Protein AF-A0A1B7MHY5-F1 (afdb_monomer_lite)

Organism: NCBI:txid1314800

Structure (mmCIF, N/CA/C/O backbone):
data_AF-A0A1B7MHY5-F1
#
_entry.id   AF-A0A1B7MHY5-F1
#
loop_
_atom_site.group_PDB
_atom_site.id
_atom_site.type_symbol
_atom_site.label_atom_id
_atom_site.label_alt_id
_atom_site.label_comp_id
_atom_site.label_asym_id
_atom_site.label_entity_id
_atom_site.label_seq_id
_atom_site.pdbx_PDB_ins_code
_atom_site.Cartn_x
_atom_site.Cartn_y
_atom_site.Cartn_z
_atom_site.occupancy
_atom_site.B_iso_or_equiv
_atom_site.auth_seq_id
_atom_site.auth_comp_id
_atom_site.auth_asym_id
_atom_site.auth_atom_id
_atom_site.pdbx_PDB_model_num
ATOM 1 N N . CYS A 1 1 ? 13.622 -6.337 29.581 1.00 63.09 1 CYS A N 1
ATOM 2 C CA . CYS A 1 1 ? 13.674 -5.461 30.770 1.00 63.09 1 CYS A CA 1
ATOM 3 C C . CYS A 1 1 ? 12.276 -4.903 31.041 1.00 63.09 1 CYS A C 1
ATOM 5 O O . CYS A 1 1 ? 11.657 -4.342 30.142 1.00 63.09 1 CYS A O 1
ATOM 7 N N . CYS A 1 2 ? 11.755 -5.103 32.249 1.00 71.56 2 CYS A N 1
ATOM 8 C CA . CYS A 1 2 ? 10.389 -4.727 32.628 1.00 71.56 2 CYS A CA 1
ATOM 9 C C . CYS A 1 2 ? 10.165 -3.204 32.604 1.00 71.56 2 CYS A C 1
ATOM 11 O O . CYS A 1 2 ? 9.088 -2.754 32.228 1.00 71.56 2 CYS A O 1
ATOM 13 N N . CYS A 1 3 ? 11.214 -2.415 32.863 1.00 76.31 3 CYS A N 1
ATOM 14 C CA . CYS A 1 3 ? 11.154 -0.950 32.874 1.00 76.31 3 CYS A CA 1
ATOM 15 C C . CYS A 1 3 ? 10.784 -0.352 31.511 1.00 76.31 3 CYS A C 1
ATOM 17 O O . CYS A 1 3 ? 10.006 0.590 31.443 1.00 76.31 3 CYS A O 1
ATOM 19 N N . ARG A 1 4 ? 11.287 -0.930 30.408 1.00 72.56 4 ARG A N 1
ATOM 20 C CA . ARG A 1 4 ? 10.946 -0.463 29.056 1.00 72.56 4 ARG A CA 1
ATOM 21 C C . ARG A 1 4 ? 9.464 -0.691 28.751 1.00 72.56 4 ARG A C 1
ATOM 23 O O . ARG A 1 4 ? 8.828 0.173 28.168 1.00 72.56 4 ARG A O 1
ATOM 30 N N . ARG A 1 5 ? 8.917 -1.844 29.155 1.00 75.69 5 ARG A N 1
ATOM 31 C CA . ARG A 1 5 ? 7.488 -2.154 28.992 1.00 75.69 5 ARG A CA 1
ATOM 32 C C . ARG A 1 5 ? 6.624 -1.221 29.844 1.00 75.69 5 ARG A C 1
ATOM 34 O O . ARG A 1 5 ? 5.625 -0.739 29.338 1.00 75.69 5 ARG A O 1
ATOM 41 N N . MET A 1 6 ? 7.022 -0.951 31.091 1.00 81.31 6 MET A N 1
ATOM 42 C CA . MET A 1 6 ? 6.319 0.006 31.954 1.00 81.31 6 MET A CA 1
ATOM 43 C C . MET A 1 6 ? 6.301 1.405 31.337 1.00 81.31 6 MET A C 1
ATOM 45 O O . MET A 1 6 ? 5.228 1.967 31.186 1.00 81.31 6 MET A O 1
ATOM 49 N N . LEU A 1 7 ? 7.450 1.909 30.876 1.00 81.00 7 LEU A N 1
ATOM 50 C CA . LEU A 1 7 ? 7.547 3.242 30.278 1.00 81.00 7 LEU A CA 1
ATOM 51 C C . LEU A 1 7 ? 6.670 3.399 29.024 1.00 81.00 7 LEU A C 1
ATOM 53 O O . LEU A 1 7 ? 5.992 4.405 28.880 1.00 81.00 7 LEU A O 1
ATOM 57 N N . TYR A 1 8 ? 6.631 2.398 28.136 1.00 73.31 8 TYR A N 1
ATOM 58 C CA . TYR A 1 8 ? 5.758 2.451 26.954 1.00 73.31 8 TYR A CA 1
ATOM 59 C C . TYR A 1 8 ? 4.263 2.344 27.277 1.00 73.31 8 TYR A C 1
ATOM 61 O O . TYR A 1 8 ? 3.453 2.710 26.434 1.00 73.31 8 TYR A O 1
ATOM 69 N N . ASN A 1 9 ? 3.907 1.852 28.466 1.00 78.19 9 ASN A N 1
ATOM 70 C CA . ASN A 1 9 ? 2.522 1.752 28.920 1.00 78.19 9 ASN A CA 1
ATOM 71 C C . ASN A 1 9 ? 2.050 2.999 29.687 1.00 78.19 9 ASN A C 1
ATOM 73 O O . ASN A 1 9 ? 0.868 3.077 30.017 1.00 78.19 9 ASN A O 1
ATOM 77 N N . GLU A 1 10 ? 2.937 3.952 29.984 1.00 83.75 10 GLU A N 1
ATOM 78 C CA . GLU A 1 10 ? 2.539 5.217 30.600 1.00 83.75 10 GLU A CA 1
ATOM 79 C C . GLU A 1 10 ? 1.649 6.025 29.636 1.00 83.75 10 GLU A C 1
ATOM 81 O O . GLU A 1 10 ? 1.890 6.042 28.420 1.00 83.75 10 GLU A O 1
ATOM 86 N N . PRO A 1 11 ? 0.616 6.716 30.149 1.00 81.56 11 PRO A N 1
ATOM 87 C CA . PRO A 1 11 ? -0.385 7.393 29.325 1.00 81.56 11 PRO A CA 1
ATOM 88 C C . PRO A 1 11 ? 0.216 8.474 28.418 1.00 81.56 11 PRO A C 1
ATOM 90 O O . PRO A 1 11 ? -0.305 8.700 27.323 1.00 81.56 11 PRO A O 1
ATOM 93 N N . ASP A 1 12 ? 1.329 9.082 28.831 1.00 83.75 12 ASP A N 1
ATOM 94 C CA . ASP A 1 12 ? 2.054 10.102 28.066 1.00 83.75 12 ASP A CA 1
ATOM 95 C C . ASP A 1 12 ? 2.706 9.542 26.794 1.00 83.75 12 ASP A C 1
ATOM 97 O O . ASP A 1 12 ? 2.898 10.272 25.826 1.00 83.75 12 ASP A O 1
ATOM 101 N N . PHE A 1 13 ? 3.021 8.243 26.758 1.00 78.06 13 PHE A N 1
ATOM 102 C CA . PHE A 1 13 ? 3.589 7.588 25.577 1.00 78.06 13 PHE A CA 1
ATOM 103 C C . PHE A 1 13 ? 2.528 6.879 24.736 1.00 78.06 13 PHE A C 1
ATOM 105 O O . PHE A 1 13 ? 2.644 6.841 23.513 1.00 78.06 13 PHE A O 1
ATOM 112 N N . VAL A 1 14 ? 1.489 6.325 25.364 1.00 75.19 14 VAL A N 1
ATOM 113 C CA . VAL A 1 14 ? 0.427 5.592 24.655 1.00 75.19 14 VAL A CA 1
ATOM 114 C C . VAL A 1 14 ? -0.463 6.527 23.835 1.00 75.19 14 VAL A C 1
ATOM 116 O O . VAL A 1 14 ? -0.874 6.167 22.733 1.00 75.19 14 VAL A O 1
ATOM 119 N N . ASN A 1 15 ? -0.755 7.724 24.347 1.00 78.81 15 ASN A N 1
ATOM 120 C CA . ASN A 1 15 ? -1.699 8.650 23.715 1.00 78.81 15 ASN A CA 1
ATOM 121 C C . ASN A 1 15 ? -1.046 9.621 22.719 1.00 78.81 15 ASN A C 1
ATOM 123 O O . ASN A 1 15 ? -1.726 10.492 22.173 1.00 78.81 15 ASN A O 1
ATOM 127 N N . VAL A 1 16 ? 0.258 9.488 22.470 1.00 84.00 16 VAL A N 1
ATOM 128 C CA . VAL A 1 16 ? 1.010 10.371 21.574 1.00 84.00 16 VAL A CA 1
ATOM 129 C C . VAL A 1 16 ? 1.358 9.630 20.290 1.00 84.00 16 VAL A C 1
ATOM 131 O O . VAL A 1 16 ? 1.953 8.554 20.312 1.00 84.00 16 VAL A O 1
ATOM 134 N N . LYS A 1 17 ? 1.007 10.229 19.146 1.00 84.06 17 LYS A N 1
ATOM 135 C CA . LYS A 1 17 ? 1.404 9.704 17.835 1.00 84.06 17 LYS A CA 1
ATOM 136 C C . LYS A 1 17 ? 2.918 9.747 17.690 1.00 84.06 17 LYS A C 1
ATOM 138 O O . LYS A 1 17 ? 3.561 10.742 18.024 1.00 84.06 17 LYS A O 1
ATOM 143 N N . SER A 1 18 ? 3.485 8.695 17.116 1.00 83.81 18 SER A N 1
ATOM 144 C CA . SER A 1 18 ? 4.904 8.676 16.779 1.00 83.81 18 SER A CA 1
ATOM 145 C C . SER A 1 18 ? 5.238 9.723 15.708 1.00 83.81 18 SER A C 1
ATOM 147 O O . SER A 1 18 ? 4.416 10.059 14.852 1.00 83.81 18 SER A O 1
ATOM 149 N N . LEU A 1 19 ? 6.487 10.202 15.692 1.00 85.62 19 LEU A N 1
ATOM 150 C CA . LEU A 1 19 ? 6.978 11.101 14.634 1.00 85.62 19 LEU A CA 1
ATOM 151 C C . LEU A 1 19 ? 6.789 10.504 13.232 1.00 85.62 19 LEU A C 1
ATOM 153 O O . LEU A 1 19 ? 6.527 11.229 12.275 1.00 85.62 19 LEU A O 1
ATOM 157 N N . LEU A 1 20 ? 6.890 9.178 13.119 1.00 82.38 20 LEU A N 1
ATOM 158 C CA . LEU A 1 20 ? 6.682 8.454 11.872 1.00 82.38 20 LEU A CA 1
ATOM 159 C C . LEU A 1 20 ? 5.218 8.494 11.420 1.00 82.38 20 LEU A C 1
ATOM 161 O O . LEU A 1 20 ? 4.963 8.732 10.242 1.00 82.38 20 LEU A O 1
ATOM 165 N N . GLU A 1 21 ? 4.262 8.322 12.337 1.00 83.50 21 GLU A N 1
ATOM 166 C CA . GLU A 1 21 ? 2.836 8.514 12.040 1.00 83.50 21 GLU A CA 1
ATOM 167 C C . GLU A 1 21 ? 2.557 9.934 11.575 1.00 83.50 21 GLU A C 1
ATOM 169 O O . GLU A 1 21 ? 1.942 10.106 10.529 1.00 83.50 21 GLU A O 1
ATOM 174 N N . ILE A 1 22 ? 3.068 10.939 12.289 1.00 88.00 22 ILE A N 1
ATOM 175 C CA . ILE A 1 22 ? 2.883 12.352 11.934 1.00 88.00 22 ILE A CA 1
ATOM 176 C C . ILE A 1 22 ? 3.447 12.629 10.532 1.00 88.00 22 ILE A C 1
ATOM 178 O O . ILE A 1 22 ? 2.774 13.222 9.690 1.00 88.00 22 ILE A O 1
ATOM 182 N N . ALA A 1 23 ? 4.663 12.155 10.245 1.00 87.88 23 ALA A N 1
ATOM 183 C CA . ALA A 1 23 ? 5.307 12.340 8.947 1.00 87.88 23 ALA A CA 1
ATOM 184 C C . ALA A 1 23 ? 4.586 11.607 7.799 1.00 87.88 23 ALA A C 1
ATOM 186 O O . ALA A 1 23 ? 4.588 12.103 6.665 1.00 87.88 23 ALA A O 1
ATOM 187 N N . CYS A 1 24 ? 3.988 10.443 8.078 1.00 83.62 24 CYS A N 1
ATOM 188 C CA . CYS A 1 24 ? 3.170 9.692 7.124 1.00 83.62 24 CYS A CA 1
ATOM 189 C C . CYS A 1 24 ? 1.827 10.386 6.875 1.00 83.62 24 CYS A C 1
ATOM 191 O O . CYS A 1 24 ? 1.453 10.593 5.721 1.00 83.62 24 CYS A O 1
ATOM 193 N N . GLU A 1 25 ? 1.129 10.792 7.935 1.00 85.69 25 GLU A N 1
ATOM 194 C CA . GLU A 1 25 ? -0.169 11.465 7.862 1.00 85.69 25 GLU A CA 1
ATOM 195 C C . GLU A 1 25 ? -0.071 12.808 7.140 1.00 85.69 25 GLU A C 1
ATOM 197 O O . GLU A 1 25 ? -0.914 13.103 6.293 1.00 85.69 25 GLU A O 1
ATOM 202 N N . ALA A 1 26 ? 0.999 13.573 7.382 1.00 88.56 26 ALA A N 1
ATOM 203 C CA . ALA A 1 26 ? 1.286 14.815 6.664 1.00 88.56 26 ALA A CA 1
ATOM 204 C C . ALA A 1 26 ? 1.409 14.612 5.142 1.00 88.56 26 ALA A C 1
ATOM 206 O O . ALA A 1 26 ? 1.173 15.534 4.367 1.00 88.56 26 ALA A O 1
ATOM 207 N N . ARG A 1 27 ? 1.756 13.396 4.702 1.00 86.75 27 ARG A N 1
ATOM 208 C CA . ARG A 1 27 ? 1.840 12.998 3.288 1.00 86.75 27 ARG A CA 1
ATOM 209 C C . ARG A 1 27 ? 0.596 12.246 2.794 1.00 86.75 27 ARG A C 1
ATOM 211 O O . ARG A 1 27 ? 0.577 11.781 1.660 1.00 86.75 27 ARG A O 1
ATOM 218 N N . GLY A 1 28 ? -0.443 12.120 3.621 1.00 83.69 28 GLY A N 1
ATOM 219 C CA . GLY A 1 28 ? -1.681 11.409 3.289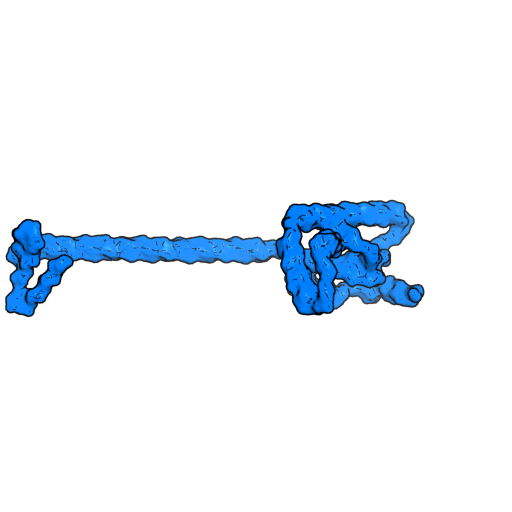 1.00 83.69 28 GLY A CA 1
ATOM 220 C C . GLY A 1 28 ? -1.595 9.885 3.416 1.00 83.69 28 GLY A C 1
ATOM 221 O O . GLY A 1 28 ? -2.490 9.180 2.945 1.00 83.69 28 GLY A O 1
ATOM 222 N N . PHE A 1 29 ? -0.551 9.359 4.056 1.00 81.50 29 PHE A N 1
ATOM 223 C CA . PHE A 1 29 ? -0.377 7.928 4.266 1.00 81.50 29 PHE A CA 1
ATOM 224 C C . PHE A 1 29 ? -0.792 7.482 5.664 1.00 81.50 29 PHE A C 1
ATOM 226 O O . PHE A 1 29 ? -0.694 8.228 6.635 1.00 81.50 29 PHE A O 1
ATOM 233 N N . ARG A 1 30 ? -1.199 6.213 5.777 1.00 79.94 30 ARG A N 1
ATOM 234 C CA . ARG A 1 30 ? -1.421 5.558 7.069 1.00 79.94 30 ARG A CA 1
ATOM 235 C C . ARG A 1 30 ? -0.239 4.649 7.390 1.00 79.94 30 ARG A C 1
ATOM 237 O O . ARG A 1 30 ? 0.036 3.727 6.623 1.00 79.94 30 ARG A O 1
ATOM 244 N N . ALA A 1 31 ? 0.403 4.875 8.532 1.00 78.62 31 ALA A N 1
ATOM 245 C CA . ALA A 1 31 ? 1.371 3.938 9.090 1.00 78.62 31 ALA A CA 1
ATOM 246 C C . ALA A 1 31 ? 0.636 2.746 9.725 1.00 78.62 31 ALA A C 1
ATOM 248 O O . ALA A 1 31 ? -0.313 2.929 10.488 1.00 78.62 31 ALA A O 1
ATOM 249 N N . ILE A 1 32 ? 1.046 1.525 9.381 1.00 77.69 32 ILE A N 1
ATOM 250 C CA . ILE A 1 32 ? 0.558 0.286 9.999 1.00 77.69 32 ILE A CA 1
ATOM 251 C C . ILE A 1 32 ? 1.719 -0.351 10.753 1.00 77.69 32 ILE A C 1
ATOM 253 O O . ILE A 1 32 ? 2.788 -0.539 10.178 1.00 77.69 32 ILE A O 1
ATOM 257 N N . PHE A 1 33 ? 1.483 -0.688 12.019 1.00 76.06 33 PH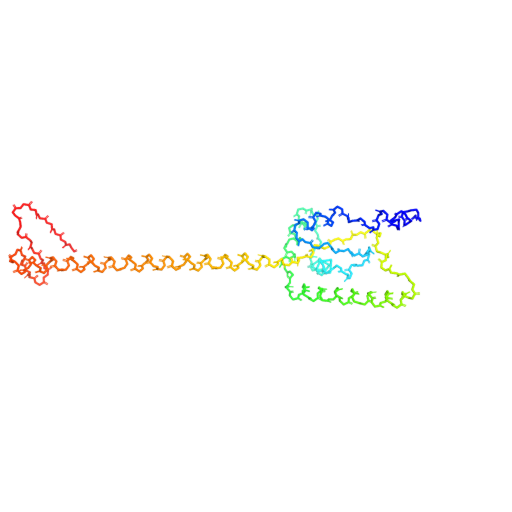E A N 1
ATOM 258 C CA . PHE A 1 33 ? 2.471 -1.251 12.934 1.00 76.06 33 PHE A CA 1
ATOM 259 C C . PHE A 1 33 ? 2.242 -2.756 13.106 1.00 76.06 33 PHE A C 1
ATOM 261 O O . PHE A 1 33 ? 1.147 -3.171 13.490 1.00 76.06 33 PHE A O 1
ATOM 268 N N . PHE A 1 34 ? 3.273 -3.566 12.856 1.00 70.25 34 PHE A N 1
ATOM 269 C CA . PHE A 1 34 ? 3.244 -5.013 13.108 1.00 70.25 34 PHE A CA 1
ATOM 270 C C . PHE A 1 34 ? 3.998 -5.388 14.388 1.00 70.25 34 PHE A C 1
ATOM 272 O O . PHE A 1 34 ? 4.930 -4.678 14.777 1.00 70.25 34 PHE A O 1
ATOM 279 N N . PRO A 1 35 ? 3.632 -6.503 15.051 1.00 70.50 35 PRO A N 1
ATOM 280 C CA . PRO A 1 35 ? 4.413 -7.013 16.160 1.00 70.50 35 PRO A CA 1
ATOM 281 C C . PRO A 1 35 ? 5.727 -7.567 15.624 1.00 70.50 35 PRO A C 1
ATOM 283 O O . PRO A 1 35 ? 5.778 -8.173 14.551 1.00 70.50 35 PRO A O 1
ATOM 286 N N . LYS A 1 36 ? 6.795 -7.414 16.404 1.00 67.38 36 LYS A N 1
ATOM 287 C CA . LYS A 1 36 ? 8.088 -8.001 16.064 1.00 67.38 36 LYS A CA 1
ATOM 288 C C . LYS A 1 36 ? 7.977 -9.517 15.896 1.00 67.38 36 LYS A C 1
ATOM 290 O O . LYS A 1 36 ? 7.357 -10.174 16.726 1.00 67.38 36 LYS A O 1
ATOM 295 N N . PHE A 1 37 ? 8.681 -10.048 14.895 1.00 75.69 37 PHE A N 1
ATOM 296 C CA . PHE A 1 37 ? 8.800 -11.483 14.595 1.00 75.69 37 PHE A CA 1
ATOM 297 C C . PHE A 1 37 ? 7.556 -12.137 13.980 1.00 75.69 37 PHE A C 1
ATOM 299 O O . PHE A 1 37 ? 7.412 -13.353 14.048 1.00 75.69 37 PHE A O 1
ATOM 306 N N . HIS A 1 38 ? 6.699 -11.345 13.335 1.00 80.38 38 HIS A N 1
ATOM 307 C CA . HIS A 1 38 ? 5.528 -11.835 12.609 1.00 80.38 38 HIS A CA 1
ATOM 308 C C . HIS A 1 38 ? 5.654 -11.592 11.100 1.00 80.38 38 HIS A C 1
ATOM 310 O O . HIS A 1 38 ? 4.873 -10.847 10.501 1.00 80.38 38 HIS A O 1
ATOM 316 N N . CYS A 1 39 ? 6.648 -12.226 10.475 1.00 81.94 39 CYS A N 1
ATOM 317 C CA . CYS A 1 39 ? 6.910 -12.137 9.031 1.00 81.94 39 CYS A CA 1
ATOM 318 C C . CYS A 1 39 ? 5.703 -12.555 8.160 1.00 81.94 39 CYS A C 1
ATOM 320 O O . CYS A 1 39 ? 5.537 -12.131 7.017 1.00 81.94 39 CYS A O 1
ATOM 322 N N . GLU A 1 40 ? 4.780 -13.347 8.711 1.00 85.12 40 GLU A N 1
ATOM 323 C CA . GLU A 1 40 ? 3.511 -13.719 8.086 1.00 85.12 40 GLU A CA 1
ATOM 324 C C . GLU A 1 40 ? 2.544 -12.535 7.900 1.00 85.12 40 GLU A C 1
ATOM 326 O O . GLU A 1 40 ? 1.642 -12.590 7.053 1.00 85.12 40 GLU A O 1
ATOM 331 N N . LEU A 1 41 ? 2.737 -11.445 8.646 1.00 84.94 41 LEU A N 1
ATOM 332 C CA . LEU A 1 41 ? 1.951 -10.216 8.528 1.00 84.94 41 LEU A CA 1
ATOM 333 C C . LEU A 1 41 ? 2.535 -9.246 7.500 1.00 84.94 41 LEU A C 1
ATOM 335 O O . LEU A 1 41 ? 1.786 -8.450 6.931 1.00 84.94 41 LEU A O 1
ATOM 339 N N . ASN A 1 42 ? 3.828 -9.366 7.197 1.00 84.88 42 ASN A N 1
ATOM 340 C CA . ASN A 1 42 ? 4.486 -8.583 6.167 1.00 84.88 42 ASN A CA 1
ATOM 341 C C . ASN A 1 42 ? 4.520 -9.354 4.836 1.00 84.88 42 ASN A C 1
ATOM 343 O O . ASN A 1 42 ? 5.363 -10.217 4.585 1.00 84.88 42 ASN A O 1
ATOM 347 N N . PHE A 1 43 ? 3.583 -9.045 3.938 1.00 84.62 43 PHE A N 1
ATOM 348 C CA . PHE A 1 43 ? 3.536 -9.709 2.634 1.00 84.62 43 PHE A CA 1
ATOM 349 C C . PHE A 1 43 ? 4.756 -9.383 1.753 1.00 84.62 43 PHE A C 1
ATOM 351 O O . PHE A 1 43 ? 5.044 -10.154 0.837 1.00 84.62 43 PHE A O 1
ATOM 358 N N . ILE A 1 44 ? 5.473 -8.280 2.014 1.00 86.44 44 ILE A N 1
ATOM 359 C CA . ILE A 1 44 ? 6.689 -7.900 1.281 1.00 86.44 44 ILE A CA 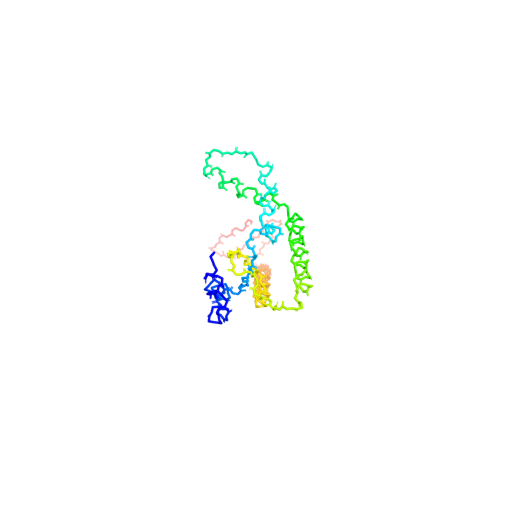1
ATOM 360 C C . ILE A 1 44 ? 7.812 -8.879 1.619 1.00 86.44 44 ILE A C 1
ATOM 362 O O . ILE A 1 44 ? 8.439 -9.409 0.705 1.00 86.44 44 ILE A O 1
ATOM 366 N N . GLU A 1 45 ? 7.998 -9.215 2.898 1.00 87.00 45 GLU A N 1
ATOM 367 C CA . GLU A 1 45 ? 8.956 -10.249 3.310 1.00 87.00 45 GLU A CA 1
ATOM 368 C C . GLU A 1 45 ? 8.636 -11.603 2.667 1.00 87.00 45 GLU A C 1
ATOM 370 O O . GLU A 1 45 ? 9.529 -12.275 2.156 1.00 87.00 45 GLU A O 1
ATOM 375 N N . GLN A 1 46 ? 7.358 -11.990 2.594 1.00 87.62 46 GLN A N 1
ATOM 376 C CA . GLN A 1 46 ? 6.955 -13.231 1.916 1.00 87.62 46 GLN A CA 1
ATOM 377 C C . GLN A 1 46 ? 7.269 -13.215 0.414 1.00 87.62 46 GLN A C 1
ATOM 379 O O . GLN A 1 46 ? 7.714 -14.227 -0.137 1.00 87.62 46 GLN A O 1
ATOM 384 N N . CYS A 1 47 ? 7.055 -12.072 -0.245 1.00 87.69 47 CYS A N 1
ATOM 385 C CA . CYS A 1 47 ? 7.422 -11.877 -1.644 1.00 87.69 47 CYS A CA 1
ATOM 386 C C . CYS A 1 47 ? 8.939 -12.007 -1.826 1.00 87.69 47 CYS A C 1
ATOM 388 O O . CYS A 1 47 ? 9.380 -12.791 -2.664 1.00 87.69 47 CYS A O 1
ATOM 390 N N . LEU A 1 48 ? 9.725 -11.314 -0.999 1.00 84.00 48 LEU A N 1
ATOM 391 C CA . LEU A 1 48 ? 11.187 -11.339 -1.025 1.00 84.00 48 LEU A CA 1
ATOM 392 C C . LEU A 1 48 ? 11.747 -12.741 -0.767 1.00 84.00 48 LEU A C 1
ATOM 394 O O . LEU A 1 48 ? 12.614 -13.196 -1.503 1.00 84.00 48 LEU A O 1
ATOM 398 N N . VAL A 1 49 ? 11.227 -13.474 0.217 1.00 85.81 49 VAL A N 1
ATOM 399 C CA . VAL A 1 49 ? 11.680 -14.842 0.518 1.00 85.81 49 VAL A CA 1
ATOM 400 C C . VAL A 1 49 ? 11.416 -15.789 -0.654 1.00 85.81 49 VAL A C 1
ATOM 402 O O . VAL A 1 49 ? 12.284 -16.589 -1.003 1.00 85.81 49 VAL A O 1
ATOM 405 N N . LEU A 1 50 ? 10.240 -15.716 -1.290 1.00 84.19 50 LEU A N 1
ATOM 406 C CA . LEU A 1 50 ? 9.946 -16.521 -2.484 1.00 84.19 50 LEU A CA 1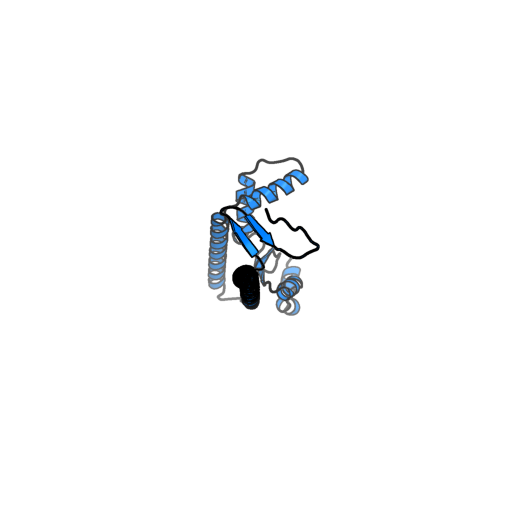
ATOM 407 C C . LEU A 1 50 ? 10.926 -16.212 -3.622 1.00 84.19 50 LEU A C 1
ATOM 409 O O . LEU A 1 50 ? 11.370 -17.110 -4.336 1.00 84.19 50 LEU A O 1
ATOM 413 N N . SER A 1 51 ? 11.220 -14.933 -3.771 1.00 79.44 51 SER A N 1
ATOM 414 C CA . SER A 1 51 ? 12.120 -14.361 -4.751 1.00 79.44 51 SER A CA 1
ATOM 415 C C . SER A 1 51 ? 13.568 -14.824 -4.563 1.00 79.44 51 SER A C 1
ATOM 417 O O . SER A 1 51 ? 14.150 -15.411 -5.475 1.00 79.44 51 SER A O 1
ATOM 419 N N . PHE A 1 52 ? 14.119 -14.692 -3.355 1.00 75.75 52 PHE A N 1
ATOM 420 C CA . PHE A 1 52 ? 15.489 -15.107 -3.053 1.00 75.75 52 PHE A CA 1
ATOM 421 C C . PHE A 1 52 ? 15.691 -16.625 -3.092 1.00 75.75 52 PHE A C 1
ATOM 423 O O . PHE A 1 52 ? 16.775 -17.089 -3.433 1.00 75.75 52 PHE A O 1
ATOM 430 N N . ARG A 1 53 ? 14.646 -17.425 -2.835 1.00 76.25 53 ARG A N 1
ATOM 431 C CA . ARG A 1 53 ? 14.700 -18.888 -3.033 1.00 76.25 53 ARG A CA 1
ATOM 432 C C . ARG A 1 53 ? 14.974 -19.292 -4.482 1.00 76.25 53 ARG A C 1
ATOM 434 O O . ARG A 1 53 ? 15.436 -20.404 -4.714 1.00 76.25 53 ARG A O 1
ATOM 441 N N . LYS A 1 54 ? 14.641 -18.432 -5.447 1.00 69.94 54 LYS A N 1
ATOM 442 C CA . LYS A 1 54 ? 14.844 -18.683 -6.881 1.00 69.94 54 LYS A CA 1
ATOM 443 C C . LYS A 1 54 ? 16.141 -18.077 -7.414 1.00 69.94 54 LYS A C 1
ATOM 445 O O . LYS A 1 54 ? 16.562 -18.442 -8.508 1.00 69.94 54 LYS A O 1
ATOM 450 N N . SER A 1 55 ? 16.762 -17.160 -6.674 1.00 68.56 55 SER A N 1
ATOM 451 C CA . SER A 1 55 ? 18.024 -16.530 -7.061 1.00 68.56 55 SER A CA 1
ATOM 452 C C . SER A 1 55 ? 19.226 -17.359 -6.607 1.00 68.56 55 SER A C 1
ATOM 454 O O . SER A 1 55 ? 19.211 -17.933 -5.520 1.00 68.56 55 SER A O 1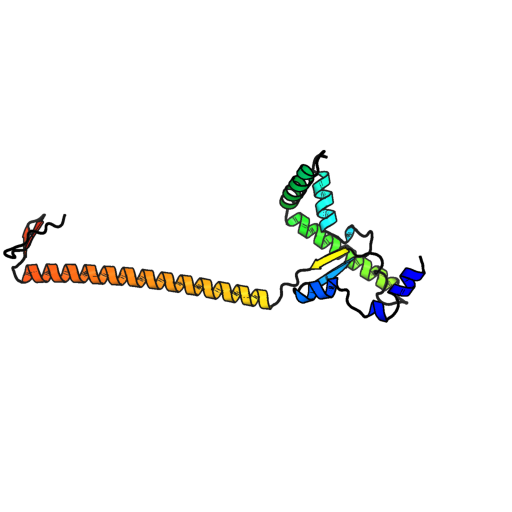
ATOM 456 N N . GLN A 1 56 ? 20.293 -17.384 -7.405 1.00 65.19 56 GLN A N 1
ATOM 457 C CA . GLN A 1 56 ? 21.580 -17.931 -6.965 1.00 65.19 56 GLN A CA 1
ATOM 458 C C . GLN A 1 56 ? 22.264 -16.980 -5.969 1.00 65.19 56 GLN A C 1
ATOM 460 O O . GLN A 1 56 ? 22.170 -15.760 -6.111 1.00 65.19 56 GLN A O 1
ATOM 465 N N . ALA A 1 57 ? 22.978 -17.536 -4.987 1.00 63.12 57 ALA A N 1
ATOM 466 C CA . ALA A 1 57 ? 23.796 -16.763 -4.050 1.00 63.12 57 ALA A CA 1
ATOM 467 C C . ALA A 1 57 ? 24.950 -16.051 -4.784 1.00 63.12 57 ALA A C 1
ATOM 469 O O . ALA A 1 57 ? 25.560 -16.638 -5.680 1.00 63.12 57 ALA A O 1
ATOM 470 N N . ARG A 1 58 ? 25.256 -14.795 -4.418 1.00 63.00 58 ARG A N 1
ATOM 471 C CA . ARG A 1 58 ? 26.318 -13.993 -5.060 1.00 63.00 58 ARG A CA 1
ATOM 472 C C . ARG A 1 58 ? 27.184 -13.204 -4.077 1.00 63.00 58 ARG A C 1
ATOM 474 O O . ARG A 1 58 ? 26.804 -12.997 -2.930 1.00 63.00 58 ARG A O 1
ATOM 481 N N . ALA A 1 59 ? 28.362 -12.814 -4.572 1.00 65.94 59 ALA A N 1
ATOM 482 C CA . ALA A 1 59 ? 29.556 -12.472 -3.799 1.00 65.94 59 ALA A CA 1
ATOM 483 C C . ALA A 1 59 ? 29.809 -10.964 -3.560 1.00 65.94 59 ALA A C 1
ATOM 485 O O . ALA A 1 59 ? 30.724 -10.641 -2.810 1.00 65.94 59 ALA A O 1
ATOM 486 N N . SER A 1 60 ? 29.043 -10.047 -4.171 1.00 82.50 60 SER A N 1
ATOM 487 C CA . SER A 1 60 ? 29.262 -8.589 -4.073 1.00 82.50 60 SER A CA 1
ATOM 488 C C . SER A 1 60 ? 27.968 -7.812 -3.798 1.00 82.50 60 SER A C 1
ATOM 490 O O . SER A 1 60 ? 26.893 -8.199 -4.256 1.00 82.50 60 SER A O 1
ATOM 492 N N . GLU A 1 61 ? 28.076 -6.689 -3.082 1.00 85.62 61 GLU A N 1
ATOM 493 C CA . GLU A 1 61 ? 26.966 -5.785 -2.736 1.00 85.62 61 GLU A CA 1
ATOM 494 C C . GLU A 1 61 ? 26.282 -5.189 -3.977 1.00 85.62 61 GLU A C 1
ATOM 496 O O . GLU A 1 61 ? 25.058 -5.219 -4.088 1.00 85.62 61 GLU A O 1
ATOM 501 N N . ALA A 1 62 ? 27.057 -4.746 -4.971 1.00 84.50 62 ALA A N 1
ATOM 502 C CA . ALA A 1 62 ? 26.512 -4.194 -6.216 1.00 84.50 62 ALA A CA 1
ATOM 503 C C . ALA A 1 62 ? 25.754 -5.245 -7.051 1.00 84.50 62 ALA A C 1
ATOM 505 O O . ALA A 1 62 ? 24.832 -4.930 -7.809 1.00 84.50 62 ALA A O 1
ATOM 506 N N . ASP A 1 63 ? 26.137 -6.518 -6.928 1.00 82.50 63 ASP A N 1
ATOM 507 C CA . ASP A 1 63 ? 25.393 -7.614 -7.545 1.00 82.50 63 ASP A CA 1
ATOM 508 C C . ASP A 1 63 ? 24.113 -7.902 -6.768 1.00 82.50 63 ASP A C 1
ATOM 510 O O . ASP A 1 63 ? 23.088 -8.205 -7.377 1.00 82.50 63 ASP A O 1
ATOM 514 N N . LEU A 1 64 ? 24.149 -7.784 -5.439 1.00 82.31 64 LEU A N 1
ATOM 515 C CA . LEU A 1 64 ? 22.976 -7.954 -4.592 1.00 82.31 64 LEU A CA 1
ATOM 516 C C . LEU A 1 64 ? 21.901 -6.914 -4.921 1.00 82.31 64 LEU A C 1
ATOM 518 O O . LEU A 1 64 ? 20.759 -7.303 -5.148 1.00 82.31 64 LEU A O 1
ATOM 522 N N . GLU A 1 65 ? 22.261 -5.633 -5.024 1.00 85.38 65 GLU A N 1
ATOM 523 C CA . GLU A 1 65 ? 21.318 -4.553 -5.346 1.00 85.38 65 GLU A CA 1
ATOM 524 C C . GLU A 1 65 ? 20.626 -4.782 -6.698 1.00 85.38 65 GLU A C 1
ATOM 526 O O . GLU A 1 65 ? 19.394 -4.810 -6.781 1.00 85.38 65 GLU A O 1
ATOM 531 N N . ARG A 1 66 ? 21.406 -5.056 -7.754 1.00 85.00 66 ARG A N 1
ATOM 532 C CA . ARG A 1 66 ? 20.865 -5.350 -9.092 1.00 85.00 66 ARG A CA 1
ATOM 533 C C . ARG A 1 66 ? 19.939 -6.561 -9.087 1.00 85.00 66 ARG A C 1
ATOM 535 O O . ARG A 1 66 ? 18.885 -6.539 -9.723 1.00 85.00 66 ARG A O 1
ATOM 542 N N . ASN A 1 67 ? 20.303 -7.607 -8.347 1.00 81.25 67 ASN A N 1
ATOM 543 C CA . ASN A 1 67 ? 19.468 -8.796 -8.234 1.00 81.25 67 ASN A CA 1
ATOM 544 C C . ASN A 1 67 ? 18.188 -8.514 -7.449 1.00 81.25 67 ASN A C 1
ATOM 546 O O . ASN A 1 67 ? 17.145 -9.010 -7.857 1.00 81.25 67 ASN A O 1
ATOM 550 N N . VAL A 1 68 ? 18.221 -7.725 -6.369 1.00 82.75 68 VAL A N 1
ATOM 551 C CA . VAL A 1 68 ? 17.009 -7.351 -5.619 1.00 82.75 68 VAL A CA 1
ATOM 552 C C . VAL A 1 68 ? 16.020 -6.646 -6.544 1.00 82.75 68 VAL A C 1
ATOM 554 O O . VAL A 1 68 ? 14.858 -7.044 -6.591 1.00 82.75 68 VAL A O 1
ATOM 557 N N . LEU A 1 69 ? 16.485 -5.670 -7.329 1.00 86.12 69 LEU A N 1
ATOM 558 C CA . LEU A 1 69 ? 15.643 -4.930 -8.274 1.00 86.12 69 LEU A CA 1
ATOM 559 C C . LEU A 1 69 ? 15.037 -5.845 -9.345 1.00 86.12 69 LEU A C 1
ATOM 561 O O . LEU A 1 69 ? 13.814 -5.913 -9.468 1.00 86.12 69 LEU A O 1
ATOM 565 N N . ALA A 1 70 ? 15.871 -6.619 -10.047 1.00 85.12 70 ALA A N 1
ATOM 566 C CA . ALA A 1 70 ? 15.407 -7.555 -11.074 1.00 85.12 70 ALA A CA 1
ATOM 567 C C . ALA A 1 70 ? 14.439 -8.601 -10.499 1.00 85.12 70 ALA A C 1
ATOM 569 O O . ALA A 1 70 ? 13.460 -9.007 -11.127 1.00 85.12 70 ALA A O 1
ATOM 570 N N . THR A 1 71 ? 14.696 -9.034 -9.267 1.00 82.88 71 THR A N 1
ATOM 571 C CA . THR A 1 71 ? 13.865 -10.030 -8.611 1.00 82.88 71 THR A CA 1
ATOM 572 C C . THR A 1 71 ? 12.519 -9.442 -8.191 1.00 82.88 71 THR A C 1
ATOM 574 O O . THR A 1 71 ? 11.507 -10.113 -8.379 1.00 82.88 71 THR A O 1
ATOM 577 N N . LEU A 1 72 ? 12.474 -8.211 -7.670 1.00 83.31 72 LEU A N 1
ATOM 578 C CA . LEU A 1 72 ? 11.225 -7.507 -7.356 1.00 83.31 72 LEU A CA 1
ATOM 579 C C . LEU A 1 72 ? 10.365 -7.291 -8.606 1.00 83.31 72 LEU A C 1
ATOM 581 O O . LEU A 1 72 ? 9.154 -7.499 -8.550 1.00 83.31 72 LEU A O 1
ATOM 585 N N . GLU A 1 73 ? 10.988 -6.954 -9.733 1.00 88.12 73 GLU A N 1
ATOM 586 C CA . GLU A 1 73 ? 10.308 -6.801 -11.023 1.00 88.12 73 GLU A CA 1
ATOM 587 C C . GLU A 1 73 ? 9.748 -8.134 -11.548 1.00 88.12 73 GLU A C 1
ATOM 589 O O . GLU A 1 73 ? 8.665 -8.181 -12.130 1.00 88.12 73 GLU A O 1
ATOM 594 N N . SER A 1 74 ? 10.428 -9.250 -11.265 1.00 87.62 74 SER A N 1
ATOM 595 C CA . SER A 1 74 ? 9.984 -10.585 -11.684 1.00 87.62 74 SER A CA 1
ATOM 596 C C . SER A 1 74 ? 8.753 -11.117 -10.935 1.00 87.62 74 SER A C 1
ATOM 598 O O . SER A 1 74 ? 8.178 -12.128 -11.351 1.00 87.62 74 SER A O 1
ATOM 600 N N . ILE A 1 75 ? 8.342 -10.495 -9.819 1.00 87.94 75 ILE A N 1
ATOM 601 C CA . ILE A 1 75 ? 7.249 -11.003 -8.979 1.00 87.94 75 ILE A CA 1
ATOM 602 C C . ILE A 1 75 ? 5.902 -10.736 -9.663 1.00 87.94 75 ILE A C 1
ATOM 604 O O . ILE A 1 75 ? 5.476 -9.585 -9.766 1.00 87.94 75 ILE A O 1
ATOM 608 N N . PRO A 1 76 ? 5.140 -11.776 -10.053 1.00 90.88 76 PRO A N 1
ATOM 609 C CA . PRO A 1 76 ? 3.849 -11.562 -10.692 1.00 90.88 76 PRO A CA 1
ATOM 610 C C . PRO A 1 76 ? 2.856 -10.888 -9.739 1.00 90.88 76 PRO A C 1
ATOM 612 O O . PRO A 1 76 ? 2.727 -11.290 -8.578 1.00 90.88 76 PRO A O 1
ATOM 615 N N . LEU A 1 77 ? 2.036 -9.965 -10.250 1.00 89.31 77 LEU A N 1
ATOM 616 C CA . LEU A 1 77 ? 0.976 -9.300 -9.472 1.00 89.31 77 LEU A CA 1
ATOM 617 C C . LEU A 1 77 ? 0.049 -10.290 -8.745 1.00 89.31 77 LEU A C 1
ATOM 619 O O . LEU A 1 77 ? -0.387 -10.041 -7.621 1.00 89.31 77 LEU A O 1
ATOM 623 N N . GLY A 1 78 ? -0.233 -11.445 -9.357 1.00 92.25 78 GLY A N 1
ATOM 624 C CA . GLY A 1 78 ? -1.030 -12.504 -8.733 1.00 92.25 78 GLY A CA 1
ATOM 625 C C . GLY A 1 78 ? -0.400 -13.079 -7.458 1.00 92.25 78 GLY A C 1
ATOM 626 O O . GLY A 1 78 ? -1.122 -13.428 -6.528 1.00 92.25 78 GLY A O 1
ATOM 627 N N . VAL A 1 79 ? 0.933 -13.150 -7.382 1.00 89.38 79 VAL A N 1
ATOM 628 C CA . VAL A 1 79 ? 1.667 -13.586 -6.182 1.00 89.38 79 VAL A CA 1
ATOM 629 C C . VAL A 1 79 ? 1.533 -12.544 -5.073 1.00 89.38 79 VAL A C 1
ATOM 631 O O . VAL A 1 79 ? 1.152 -12.900 -3.958 1.00 89.38 79 VAL A O 1
ATOM 634 N N . ILE A 1 80 ? 1.745 -11.266 -5.398 1.00 88.94 80 ILE A N 1
ATOM 635 C CA . ILE A 1 80 ? 1.623 -10.145 -4.451 1.00 88.94 80 ILE A CA 1
ATOM 636 C C . ILE A 1 80 ? 0.216 -10.110 -3.843 1.00 88.94 80 ILE A C 1
ATOM 638 O O . ILE A 1 80 ? 0.059 -10.073 -2.622 1.00 88.94 80 ILE A O 1
ATOM 642 N N . ARG A 1 81 ? -0.827 -10.221 -4.678 1.00 91.25 81 ARG A N 1
ATOM 643 C CA . ARG A 1 81 ? -2.228 -10.261 -4.222 1.00 91.25 81 ARG A CA 1
ATOM 644 C C . ARG A 1 81 ? -2.510 -11.443 -3.294 1.00 91.25 81 ARG A C 1
ATOM 646 O O . ARG A 1 81 ? -3.205 -11.280 -2.288 1.00 91.25 81 ARG A O 1
ATOM 653 N N . ARG A 1 82 ? -1.965 -12.627 -3.602 1.00 93.50 82 ARG A N 1
ATOM 654 C CA . ARG A 1 82 ? -2.118 -13.822 -2.757 1.00 93.50 82 ARG A CA 1
ATOM 655 C C . ARG A 1 82 ? -1.461 -13.637 -1.393 1.00 93.50 82 ARG A C 1
ATOM 657 O O . ARG A 1 82 ? -2.105 -13.931 -0.389 1.00 93.50 82 ARG A O 1
ATOM 664 N N . PHE A 1 83 ? -0.229 -13.131 -1.342 1.00 91.06 83 PHE A N 1
ATOM 665 C CA . PHE A 1 83 ? 0.458 -12.887 -0.072 1.00 91.06 83 PHE A CA 1
ATOM 666 C C . PHE A 1 83 ? -0.200 -11.771 0.741 1.00 91.06 83 PHE A C 1
ATOM 668 O O . PHE A 1 83 ? -0.421 -11.955 1.932 1.00 91.06 83 PHE A O 1
ATOM 675 N N . SER A 1 84 ? -0.634 -10.681 0.104 1.00 89.69 84 SER A N 1
ATOM 676 C CA . SER A 1 84 ? -1.410 -9.625 0.768 1.00 89.69 84 SER A CA 1
ATOM 677 C C . SER A 1 84 ? -2.693 -10.178 1.407 1.00 89.69 84 SER A C 1
ATOM 679 O O . SER A 1 84 ? -2.949 -9.971 2.594 1.00 89.69 84 SER A O 1
ATOM 681 N N . THR A 1 85 ? -3.457 -10.985 0.662 1.00 91.12 85 THR A N 1
ATOM 682 C CA . THR A 1 85 ? -4.666 -11.647 1.184 1.00 91.12 85 THR A CA 1
ATOM 683 C C . THR A 1 85 ? -4.340 -12.608 2.329 1.00 91.12 85 THR A C 1
ATOM 685 O O . THR A 1 85 ? -5.075 -12.680 3.313 1.00 91.12 85 THR A O 1
ATOM 688 N N . ARG A 1 86 ? -3.232 -13.351 2.227 1.00 92.00 86 ARG A N 1
ATOM 689 C CA . ARG A 1 86 ? -2.758 -14.248 3.287 1.00 92.00 86 ARG A CA 1
ATOM 690 C C . ARG A 1 86 ? -2.435 -13.472 4.566 1.00 92.00 86 ARG A C 1
ATOM 692 O O . ARG A 1 86 ? -2.931 -13.859 5.619 1.00 92.00 86 ARG A O 1
ATOM 699 N N . SER A 1 87 ? -1.696 -12.368 4.479 1.00 87.88 87 SER A N 1
ATOM 700 C CA . SER A 1 87 ? -1.391 -11.508 5.630 1.00 87.88 87 SER A CA 1
ATOM 701 C C . SER A 1 87 ? -2.652 -10.911 6.258 1.00 87.88 87 SER A C 1
ATOM 703 O O . SER A 1 87 ? -2.772 -10.898 7.480 1.00 87.88 87 SER A O 1
ATOM 705 N N . LEU A 1 88 ? -3.648 -10.517 5.455 1.00 87.00 88 LEU A N 1
ATOM 706 C CA . LEU A 1 88 ? -4.963 -10.087 5.957 1.00 87.00 88 LEU A CA 1
ATOM 707 C C . LEU A 1 88 ? -5.683 -11.181 6.756 1.00 87.00 88 LEU A C 1
ATOM 709 O O . LEU A 1 88 ? -6.257 -10.891 7.804 1.00 87.00 88 LEU A O 1
ATOM 713 N N . ARG A 1 89 ? -5.618 -12.441 6.313 1.00 89.25 89 ARG A N 1
ATOM 714 C CA . ARG A 1 89 ? -6.195 -13.571 7.060 1.00 89.25 89 ARG A CA 1
ATOM 715 C C . ARG A 1 89 ? -5.472 -13.818 8.382 1.00 89.25 89 ARG A C 1
ATOM 717 O O . ARG A 1 89 ? -6.137 -14.087 9.379 1.00 89.25 89 ARG A O 1
ATOM 724 N N . PHE A 1 90 ? -4.144 -13.698 8.411 1.00 87.12 90 PHE A N 1
ATOM 725 C CA . PHE A 1 90 ? -3.391 -13.770 9.666 1.00 87.12 90 PHE A CA 1
ATOM 726 C C . PHE A 1 90 ? -3.778 -12.632 10.612 1.00 87.12 90 PHE A C 1
ATOM 728 O O . PHE A 1 90 ? -4.083 -12.901 11.770 1.00 87.12 90 PHE A O 1
ATOM 735 N N . MET A 1 91 ? -3.855 -11.389 10.126 1.00 82.88 91 MET A N 1
ATOM 736 C CA . MET A 1 91 ? -4.307 -10.245 10.930 1.00 82.88 91 MET A CA 1
ATOM 737 C C . MET A 1 91 ? -5.699 -10.476 11.538 1.00 82.88 91 MET A C 1
ATOM 739 O O . MET A 1 91 ? -5.907 -10.206 12.721 1.00 82.88 91 MET A O 1
ATOM 743 N N . ASP A 1 92 ? -6.646 -11.003 10.757 1.00 85.88 92 ASP A N 1
ATOM 744 C CA . ASP A 1 92 ? -7.989 -11.331 11.248 1.00 85.88 92 ASP A CA 1
ATOM 745 C C . ASP A 1 92 ? -7.965 -12.448 12.307 1.00 85.88 92 ASP A C 1
ATOM 747 O O . ASP A 1 92 ? -8.619 -12.340 13.347 1.00 85.88 92 ASP A O 1
ATOM 751 N N . ALA A 1 93 ? -7.157 -13.491 12.096 1.00 85.44 93 ALA A N 1
ATOM 752 C CA . ALA A 1 93 ? -6.966 -14.556 13.076 1.00 85.44 93 ALA A CA 1
ATOM 753 C C . ALA A 1 93 ? -6.377 -14.021 14.392 1.00 85.44 93 ALA A C 1
ATOM 755 O O . ALA A 1 93 ? -6.913 -14.321 15.458 1.00 85.44 93 ALA A O 1
ATOM 756 N N . TYR A 1 94 ? -5.342 -13.175 14.335 1.00 81.00 94 TYR A N 1
ATOM 757 C CA . TYR A 1 94 ? -4.760 -12.543 15.523 1.00 81.00 94 TYR A CA 1
ATOM 758 C C . TYR A 1 94 ? -5.768 -11.679 16.269 1.00 81.00 94 TYR A C 1
ATOM 760 O O . TYR A 1 94 ? -5.863 -11.785 17.490 1.00 81.00 94 TYR A O 1
ATOM 768 N N . ARG A 1 95 ? -6.572 -10.884 15.553 1.00 79.94 95 ARG A N 1
ATOM 769 C CA . ARG A 1 95 ? -7.634 -10.079 16.166 1.00 79.94 95 ARG A CA 1
ATOM 770 C C . ARG A 1 95 ? -8.636 -10.956 16.914 1.00 79.94 95 ARG A C 1
ATOM 772 O O . ARG A 1 95 ? -9.002 -10.644 18.041 1.00 79.94 95 ARG A O 1
ATOM 779 N N . LYS A 1 96 ? -9.046 -12.082 16.323 1.00 82.62 96 LYS A N 1
ATOM 780 C CA . LYS A 1 96 ? -9.975 -13.038 16.951 1.00 82.62 96 LYS A CA 1
ATOM 781 C C . LYS A 1 96 ? -9.363 -13.767 18.147 1.00 82.62 96 LYS A C 1
ATOM 783 O O . LYS A 1 96 ? -10.062 -14.008 19.126 1.00 82.62 96 LYS A O 1
ATOM 788 N N . LEU A 1 97 ? -8.082 -14.126 18.084 1.00 76.94 97 LEU A N 1
ATOM 789 C CA . LEU A 1 97 ? -7.374 -14.761 19.199 1.00 76.94 97 LEU A CA 1
ATOM 790 C C . LEU A 1 97 ? -7.182 -13.788 20.365 1.00 76.94 97 LEU A C 1
ATOM 792 O O . LEU A 1 97 ? -7.413 -14.164 21.510 1.00 76.94 97 LEU A O 1
ATOM 796 N N . GLN A 1 98 ? -6.843 -12.531 20.076 1.00 66.19 98 GLN A N 1
ATOM 797 C CA . GLN A 1 98 ? -6.768 -11.478 21.086 1.00 66.19 98 GLN A CA 1
ATOM 798 C C . GLN A 1 98 ? -8.142 -11.200 21.693 1.00 66.19 98 GLN A C 1
ATOM 800 O O . GLN A 1 98 ? -8.239 -11.177 22.909 1.00 66.19 98 GLN A O 1
ATOM 805 N N . ALA A 1 99 ? -9.204 -11.125 20.882 1.00 58.12 99 ALA A N 1
ATOM 806 C CA . ALA A 1 99 ? -10.579 -10.968 21.363 1.00 58.12 99 ALA A CA 1
ATOM 807 C C . ALA A 1 99 ? -11.023 -12.101 22.311 1.00 58.12 99 ALA A C 1
ATOM 809 O O . ALA A 1 99 ? -11.780 -11.868 23.249 1.00 58.12 99 ALA A O 1
ATOM 810 N N . LYS A 1 100 ? -10.538 -13.331 22.084 1.00 53.44 100 LYS A N 1
ATOM 811 C CA . LYS A 1 100 ? -10.780 -14.485 22.967 1.00 53.44 100 LYS A CA 1
ATOM 812 C C . LYS A 1 100 ? -9.909 -14.478 24.226 1.00 53.44 100 LYS A C 1
ATOM 814 O O . LYS A 1 100 ? -10.345 -14.988 25.251 1.00 53.44 100 LYS A O 1
ATOM 819 N N . ALA A 1 101 ? -8.706 -13.910 24.161 1.00 49.72 101 ALA A N 1
ATOM 820 C CA . ALA A 1 101 ? -7.848 -13.691 25.326 1.00 49.72 101 ALA A CA 1
ATOM 821 C C . ALA A 1 101 ? -8.290 -12.471 26.161 1.00 49.72 101 ALA A C 1
ATOM 823 O O . ALA A 1 101 ? -7.990 -12.395 27.349 1.00 49.72 101 ALA A O 1
ATOM 824 N N . SER A 1 102 ? -9.034 -11.536 25.564 1.00 37.28 102 SER A N 1
ATOM 825 C CA . SER A 1 102 ? -9.474 -10.283 26.171 1.00 37.28 102 SER A CA 1
ATOM 826 C C . SER A 1 102 ? -10.901 -10.357 26.733 1.00 37.28 102 SER A C 1
ATOM 828 O O . SER A 1 102 ? -11.755 -9.544 26.388 1.00 37.28 102 SER A O 1
ATOM 830 N N . MET A 1 103 ? -11.126 -11.250 27.702 1.00 35.81 103 MET A N 1
ATOM 831 C CA . MET A 1 103 ? -11.968 -10.930 28.875 1.00 35.81 103 MET A CA 1
ATOM 832 C C . MET A 1 103 ? -11.135 -10.145 29.915 1.00 35.81 103 MET A C 1
ATOM 834 O O . MET A 1 103 ? -11.222 -10.360 31.119 1.00 35.81 103 MET A O 1
ATOM 838 N N . GLY A 1 104 ? -10.276 -9.248 29.425 1.00 34.03 104 GLY A N 1
ATOM 839 C CA . GLY A 1 104 ? -9.304 -8.478 30.188 1.00 34.03 104 GLY A CA 1
ATOM 840 C C . GLY A 1 104 ? -8.285 -7.838 29.244 1.00 34.03 104 GLY A C 1
ATOM 841 O O . GLY A 1 104 ? -7.529 -8.537 28.582 1.00 34.03 104 GLY A O 1
ATOM 842 N N . SER A 1 105 ? -8.269 -6.508 29.206 1.00 29.83 105 SER A N 1
ATOM 843 C CA . SER A 1 105 ? -7.275 -5.648 28.542 1.00 29.83 105 SER A CA 1
ATOM 844 C C . SER A 1 105 ? -7.420 -5.436 27.030 1.00 29.83 105 SER A C 1
ATOM 846 O O . SER A 1 105 ? -7.113 -6.276 26.188 1.00 29.83 105 SER A O 1
ATOM 848 N N . ARG A 1 106 ? -7.856 -4.211 26.720 1.00 36.56 106 ARG A N 1
ATOM 849 C CA . ARG A 1 106 ? -7.858 -3.571 25.405 1.00 36.56 106 ARG A CA 1
ATOM 850 C C . ARG A 1 106 ? -6.428 -3.470 24.849 1.00 36.56 106 ARG A C 1
ATOM 852 O O . ARG A 1 106 ? -5.502 -3.116 25.568 1.00 36.56 106 ARG A O 1
ATOM 859 N N . GLU A 1 107 ? -6.292 -3.819 23.574 1.00 44.09 107 GLU A N 1
ATOM 860 C CA . GLU A 1 107 ? -5.437 -3.222 22.530 1.00 44.09 107 GLU A CA 1
ATOM 861 C C . GLU A 1 107 ? -4.104 -2.529 22.902 1.00 44.09 107 GLU A C 1
ATOM 863 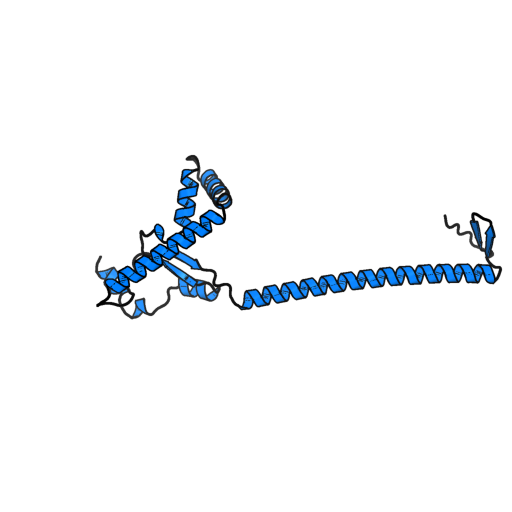O O . GLU A 1 107 ? -3.801 -1.489 22.341 1.00 44.09 107 GLU A O 1
ATOM 868 N N . HIS A 1 108 ? -3.240 -3.076 23.766 1.00 44.38 108 HIS A N 1
ATOM 869 C CA . HIS A 1 108 ? -1.925 -2.441 24.037 1.00 44.38 108 HIS A CA 1
ATOM 870 C C . HIS A 1 108 ? -0.737 -3.422 24.100 1.00 44.38 108 HIS A C 1
ATOM 872 O O . HIS A 1 108 ? 0.217 -3.261 24.855 1.00 44.38 108 HIS A O 1
ATOM 878 N N . GLY A 1 109 ? -0.765 -4.481 23.284 1.00 35.47 109 GLY A N 1
ATOM 879 C CA . GLY A 1 109 ? 0.235 -5.560 23.327 1.00 35.47 109 GLY A CA 1
ATOM 880 C C . GLY A 1 109 ? 1.403 -5.491 22.336 1.00 35.47 109 GLY A C 1
ATOM 881 O O . GLY A 1 109 ? 2.232 -6.398 22.354 1.00 35.47 109 GLY A O 1
ATOM 882 N N . LEU A 1 110 ? 1.482 -4.476 21.471 1.00 44.22 110 LEU A N 1
ATOM 883 C CA . LEU A 1 110 ? 2.300 -4.528 20.248 1.00 44.22 110 LEU A CA 1
ATOM 884 C C . LEU A 1 110 ? 3.468 -3.525 20.164 1.00 44.22 110 LEU A C 1
ATOM 886 O O . LEU A 1 110 ? 4.105 -3.410 19.123 1.00 44.22 110 LEU A O 1
ATOM 890 N N . GLN A 1 111 ? 3.786 -2.803 21.238 1.00 42.56 111 GLN A N 1
ATOM 891 C CA . GLN A 1 111 ? 4.725 -1.669 21.178 1.00 42.56 111 GLN A CA 1
ATOM 892 C C . GLN A 1 111 ? 6.221 -2.013 21.276 1.00 42.56 111 GLN A C 1
ATOM 894 O O . GLN A 1 111 ? 7.054 -1.111 21.305 1.00 42.56 111 GLN A O 1
ATOM 899 N N . SER A 1 112 ? 6.632 -3.282 21.290 1.00 39.94 112 SER A N 1
ATOM 900 C CA . SER A 1 112 ? 8.067 -3.601 21.324 1.00 39.94 112 SER A CA 1
ATOM 901 C C . SER A 1 112 ? 8.601 -4.037 19.961 1.00 39.94 112 SER A C 1
ATOM 903 O O . SER A 1 112 ? 8.737 -5.231 19.692 1.00 39.94 112 SER A O 1
ATOM 905 N N . ASN A 1 113 ? 9.036 -3.027 19.203 1.00 40.38 113 ASN A N 1
ATOM 906 C CA . ASN A 1 113 ? 9.737 -3.043 17.913 1.00 40.38 113 ASN A CA 1
ATOM 907 C C . ASN A 1 113 ? 8.820 -3.207 16.699 1.00 40.38 113 ASN A C 1
ATOM 909 O O . ASN A 1 113 ? 8.169 -4.228 16.507 1.00 40.38 113 ASN A O 1
ATOM 913 N N . ILE A 1 114 ? 8.822 -2.150 15.903 1.00 47.56 114 ILE A N 1
ATOM 914 C CA . ILE A 1 114 ? 7.827 -1.823 14.904 1.00 47.56 114 ILE A CA 1
ATOM 915 C C . ILE A 1 114 ? 8.438 -2.046 13.526 1.00 47.56 114 ILE A C 1
ATOM 917 O O . ILE A 1 114 ? 9.498 -1.495 13.234 1.00 47.56 114 ILE A O 1
ATOM 921 N N . GLU A 1 115 ? 7.726 -2.765 12.670 1.00 50.50 115 GLU A N 1
ATOM 922 C CA . GLU A 1 115 ? 7.902 -2.663 11.226 1.00 50.50 115 GLU A CA 1
ATOM 923 C C . GLU A 1 115 ? 6.734 -1.843 10.662 1.00 50.50 115 GLU A C 1
ATOM 925 O O . GLU A 1 115 ? 5.580 -2.099 11.021 1.00 50.50 115 GLU A O 1
ATOM 930 N N . VAL A 1 116 ? 7.030 -0.816 9.854 1.00 53.97 116 VAL A N 1
ATOM 931 C CA . VAL A 1 116 ? 6.018 0.099 9.303 1.00 53.97 116 VAL A CA 1
ATOM 932 C C . VAL A 1 116 ? 5.795 -0.183 7.833 1.00 53.97 116 VAL A C 1
ATOM 934 O O . VAL A 1 116 ? 6.693 -0.006 7.015 1.00 53.97 116 VAL A O 1
ATOM 937 N N . ILE A 1 117 ? 4.557 -0.536 7.493 1.00 59.44 117 ILE A N 1
ATOM 938 C CA . ILE A 1 117 ? 4.091 -0.489 6.108 1.00 59.44 117 ILE A CA 1
ATOM 939 C C . ILE A 1 117 ? 3.242 0.766 5.935 1.00 59.44 117 ILE A C 1
ATOM 941 O O . ILE A 1 117 ? 2.265 0.996 6.653 1.00 59.44 117 ILE A O 1
ATOM 945 N N . VAL A 1 118 ? 3.633 1.580 4.960 1.00 55.09 118 VAL A N 1
ATOM 946 C CA . VAL A 1 118 ? 2.915 2.778 4.533 1.00 55.09 118 VAL A CA 1
ATOM 947 C C . VAL A 1 118 ? 1.777 2.327 3.620 1.00 55.09 118 VAL A C 1
ATOM 949 O O . VAL A 1 118 ? 1.988 1.957 2.467 1.00 55.09 118 VAL A O 1
ATOM 952 N N . SER A 1 119 ? 0.552 2.302 4.142 1.00 52.62 119 SER A N 1
ATOM 953 C CA . SER A 1 119 ? -0.620 1.989 3.328 1.00 52.62 119 SER A CA 1
ATOM 954 C C . SER A 1 119 ? -1.050 3.231 2.557 1.00 52.62 119 SER A C 1
ATOM 956 O O . SER A 1 119 ? -1.387 4.262 3.148 1.00 52.62 119 SER A O 1
ATOM 958 N N . PHE A 1 120 ? -1.121 3.101 1.233 1.00 47.12 120 PHE A N 1
ATOM 959 C CA . PHE A 1 120 ? -1.760 4.078 0.360 1.00 47.12 120 PHE A CA 1
ATOM 960 C C . PHE A 1 120 ? -3.258 4.073 0.649 1.00 47.12 120 PHE A C 1
ATOM 962 O O . PHE A 1 120 ? -4.001 3.205 0.195 1.00 47.12 120 PHE A O 1
ATOM 969 N N . ARG A 1 121 ? -3.727 5.044 1.428 1.00 49.94 121 ARG A N 1
ATOM 970 C CA . ARG A 1 121 ? -5.125 5.442 1.338 1.00 49.94 121 ARG A CA 1
ATOM 971 C C . ARG A 1 121 ? -5.168 6.333 0.110 1.00 49.94 121 ARG A C 1
ATOM 973 O O . ARG A 1 121 ? -4.666 7.442 0.201 1.00 49.94 121 ARG A O 1
ATOM 980 N N . THR A 1 122 ? -5.658 5.860 -1.039 1.00 46.53 122 THR A N 1
ATOM 981 C CA . THR A 1 122 ? -5.855 6.750 -2.196 1.00 46.53 122 THR A CA 1
ATOM 982 C C . THR A 1 122 ? -6.749 7.893 -1.729 1.00 46.53 122 THR A C 1
ATOM 984 O O . THR A 1 122 ? -7.912 7.638 -1.390 1.00 46.53 122 THR A O 1
ATOM 987 N N . PRO A 1 123 ? -6.228 9.122 -1.604 1.00 52.16 123 PRO A N 1
ATOM 988 C CA . PRO A 1 123 ? -7.031 10.205 -1.078 1.00 52.16 123 PRO A CA 1
ATOM 989 C C . PRO A 1 123 ? -8.159 10.503 -2.074 1.00 52.16 123 PRO A C 1
ATOM 991 O O . PRO A 1 123 ? -7.906 10.466 -3.280 1.00 52.16 123 PRO A O 1
ATOM 994 N N . PRO A 1 124 ? -9.385 10.830 -1.630 1.00 57.84 124 PRO A N 1
ATOM 995 C CA . PRO A 1 124 ? -10.487 11.160 -2.540 1.00 57.84 124 PRO A CA 1
ATOM 996 C C . PRO A 1 124 ? -10.127 12.268 -3.545 1.00 57.84 124 PRO A C 1
ATOM 998 O O . PRO A 1 124 ? -10.546 12.229 -4.700 1.00 57.84 124 PRO A O 1
ATOM 1001 N N . TRP A 1 125 ? -9.267 13.209 -3.141 1.00 57.47 125 TRP A N 1
ATOM 1002 C CA . TRP A 1 125 ? -8.774 14.285 -4.000 1.00 57.47 125 TRP A CA 1
ATOM 1003 C C . TRP A 1 125 ? -7.878 13.800 -5.153 1.00 57.47 125 TRP A C 1
ATOM 1005 O O . TRP A 1 125 ? -7.782 14.479 -6.167 1.00 57.47 125 TRP A O 1
ATOM 1015 N N . TYR A 1 126 ? -7.263 12.618 -5.057 1.00 58.22 126 TYR A N 1
ATOM 1016 C CA . TYR A 1 126 ? -6.442 12.038 -6.129 1.00 58.22 126 TYR A CA 1
ATOM 1017 C C . TYR A 1 126 ? -7.309 11.531 -7.290 1.00 58.22 126 TYR A C 1
ATOM 1019 O O . TYR A 1 126 ? -6.907 11.598 -8.450 1.00 58.22 126 TYR A O 1
ATOM 1027 N N . LEU A 1 127 ? -8.533 11.073 -6.994 1.00 63.12 127 LEU A N 1
ATOM 1028 C CA . LEU A 1 127 ? -9.542 10.822 -8.024 1.00 63.12 127 LEU A CA 1
ATOM 1029 C C . LEU A 1 127 ? -9.959 12.138 -8.686 1.00 63.12 127 LEU A C 1
ATOM 1031 O O . LEU A 1 127 ? -10.033 12.201 -9.907 1.00 63.12 127 LEU A O 1
ATOM 1035 N N . MET A 1 128 ? -10.159 13.200 -7.899 1.00 68.06 128 MET A N 1
ATOM 1036 C CA . MET A 1 128 ? -10.510 14.517 -8.441 1.00 68.06 128 MET A CA 1
ATOM 1037 C C . MET A 1 128 ? -9.400 15.099 -9.325 1.00 68.06 128 MET A C 1
ATOM 1039 O O . MET A 1 128 ? -9.707 15.630 -10.387 1.00 68.06 128 MET A O 1
ATOM 1043 N N . LEU A 1 129 ? -8.123 14.944 -8.952 1.00 74.88 129 LEU A N 1
ATOM 1044 C CA . LEU A 1 129 ? -6.993 15.371 -9.785 1.00 74.88 129 LEU A CA 1
ATOM 1045 C C . LEU A 1 129 ? -6.882 14.562 -11.081 1.00 74.88 129 LEU A C 1
ATOM 1047 O O . LEU A 1 129 ? -6.636 15.148 -12.129 1.00 74.88 129 LEU A O 1
ATOM 1051 N N . ASN A 1 130 ? -7.091 13.242 -11.040 1.00 73.75 130 ASN A N 1
ATOM 1052 C CA . ASN A 1 130 ? -7.082 12.423 -12.255 1.00 73.75 130 ASN A CA 1
ATOM 1053 C C . ASN A 1 130 ? -8.254 12.758 -13.182 1.00 73.75 130 ASN A C 1
ATOM 1055 O O . ASN A 1 130 ? -8.065 12.823 -14.391 1.00 73.75 130 ASN A O 1
ATOM 1059 N N . ILE A 1 131 ? -9.443 13.015 -12.630 1.00 79.06 131 ILE A N 1
ATOM 1060 C CA . ILE A 1 131 ? -10.601 13.471 -13.409 1.00 79.06 131 ILE A CA 1
ATOM 1061 C C . ILE A 1 131 ? -10.304 14.840 -14.027 1.00 79.06 131 ILE A C 1
ATOM 1063 O O . ILE A 1 131 ? -10.541 15.028 -15.216 1.00 79.06 131 ILE A O 1
ATOM 1067 N N . LEU A 1 132 ? -9.727 15.773 -13.264 1.00 85.50 132 LEU A N 1
ATOM 1068 C CA . LEU A 1 132 ? -9.348 17.090 -13.772 1.00 85.50 132 LEU A CA 1
ATOM 1069 C C . LEU A 1 132 ? -8.294 16.988 -14.884 1.00 85.50 132 LEU A C 1
ATOM 1071 O O . LEU A 1 132 ? -8.433 17.640 -15.913 1.00 85.50 132 LEU A O 1
ATOM 1075 N N . LEU A 1 133 ? -7.281 16.133 -14.720 1.00 84.62 133 LEU A N 1
ATOM 1076 C CA . LEU A 1 133 ? -6.259 15.890 -15.738 1.00 84.62 133 LEU A CA 1
ATOM 1077 C C . LEU A 1 133 ? -6.856 15.254 -17.001 1.00 84.62 133 LEU A C 1
ATOM 1079 O O . LEU A 1 133 ? -6.503 15.652 -18.107 1.00 84.62 133 LEU A O 1
ATOM 1083 N N . LEU A 1 134 ? -7.799 14.317 -16.849 1.00 88.44 134 LEU A N 1
ATOM 1084 C CA . LEU A 1 134 ? -8.522 13.709 -17.966 1.00 88.44 134 LEU A CA 1
ATOM 1085 C C . LEU A 1 134 ? -9.363 14.751 -18.718 1.00 88.44 134 LEU A C 1
ATOM 1087 O O . LEU A 1 134 ? -9.339 14.785 -19.943 1.00 88.44 134 LEU A O 1
ATOM 1091 N N . VAL A 1 135 ? -10.063 15.633 -17.995 1.00 91.31 135 VAL A N 1
ATOM 1092 C CA . VAL A 1 135 ? -10.838 16.738 -18.581 1.00 91.31 135 VAL A CA 1
ATOM 1093 C C . VAL A 1 135 ? -9.920 17.712 -19.320 1.00 91.31 135 VAL A C 1
ATOM 1095 O O . VAL A 1 135 ? -10.225 18.088 -20.448 1.00 91.31 135 VAL A O 1
ATOM 1098 N N . ILE A 1 136 ? -8.772 18.074 -18.740 1.00 91.88 136 ILE A N 1
ATOM 1099 C CA . ILE A 1 136 ? -7.777 18.934 -19.395 1.00 91.88 136 ILE A CA 1
ATOM 1100 C C . ILE A 1 136 ? -7.244 18.274 -20.673 1.00 91.88 136 ILE A C 1
ATOM 1102 O O . ILE A 1 136 ? -7.188 18.928 -21.711 1.00 91.88 136 ILE A O 1
ATOM 1106 N N . LEU A 1 137 ? -6.902 16.983 -20.637 1.00 91.12 137 LEU A N 1
ATOM 1107 C CA . LEU A 1 137 ? -6.442 16.248 -21.820 1.00 91.12 137 LEU A CA 1
ATOM 1108 C C . LEU A 1 137 ? -7.519 16.195 -22.912 1.00 91.12 137 LEU A C 1
ATOM 1110 O O . LEU A 1 137 ? -7.211 16.452 -24.073 1.00 91.12 137 LEU A O 1
ATOM 1114 N N . LEU A 1 138 ? -8.779 15.934 -22.555 1.00 93.81 138 LEU A N 1
ATOM 1115 C CA . LEU A 1 138 ? -9.898 15.937 -23.504 1.00 93.81 138 LEU A CA 1
ATOM 1116 C C . LEU A 1 138 ? -10.129 17.324 -24.123 1.00 93.81 138 LEU A C 1
ATOM 1118 O O . LEU A 1 138 ? -10.350 17.419 -25.328 1.00 93.81 138 LEU A O 1
ATOM 1122 N N . LEU A 1 139 ? -10.026 18.398 -23.332 1.00 94.38 139 LEU A N 1
ATOM 1123 C CA . LEU A 1 139 ? -10.123 19.774 -23.830 1.00 94.38 139 LEU A CA 1
ATOM 1124 C C . LEU A 1 139 ? -8.970 20.116 -24.777 1.00 94.38 139 LEU A C 1
ATOM 1126 O O . LEU A 1 139 ? -9.203 20.692 -25.837 1.00 94.38 139 LEU A O 1
ATOM 1130 N N . LEU A 1 140 ? -7.737 19.730 -24.439 1.00 92.00 140 LEU A N 1
ATOM 1131 C CA . LEU A 1 140 ? -6.580 19.936 -25.310 1.00 92.00 140 LEU A CA 1
ATOM 1132 C C . LEU A 1 140 ? -6.735 19.181 -26.634 1.00 92.00 140 LEU A C 1
ATOM 1134 O O . LEU A 1 140 ? -6.479 19.757 -27.689 1.00 92.00 140 LEU A O 1
ATOM 1138 N N . VAL A 1 141 ? -7.213 17.934 -26.602 1.00 93.06 141 VAL A N 1
ATOM 1139 C CA . VAL A 1 141 ? -7.513 17.158 -27.817 1.00 93.06 141 VAL A CA 1
ATOM 1140 C C . VAL A 1 141 ? -8.608 17.836 -28.647 1.00 93.06 141 VAL A C 1
ATOM 1142 O O . VAL A 1 141 ? -8.446 17.979 -29.857 1.00 93.06 141 VAL A O 1
ATOM 1145 N N . ALA A 1 142 ? -9.684 18.322 -28.021 1.00 92.25 142 ALA A N 1
ATOM 1146 C CA . ALA A 1 142 ? -10.751 19.041 -28.718 1.00 92.25 142 ALA A CA 1
ATOM 1147 C C . ALA A 1 142 ? -10.249 20.333 -29.390 1.00 92.25 142 ALA A C 1
ATOM 1149 O O . ALA A 1 142 ? -10.617 20.617 -30.528 1.00 92.25 142 ALA A O 1
ATOM 1150 N N . ILE A 1 143 ? -9.364 21.086 -28.728 1.00 88.56 143 ILE A N 1
ATOM 1151 C CA . ILE A 1 143 ? -8.743 22.294 -29.293 1.00 88.56 143 ILE A CA 1
ATOM 1152 C C . ILE A 1 143 ? -7.870 21.948 -30.508 1.00 88.56 143 ILE A C 1
ATOM 1154 O O . ILE A 1 143 ? -7.928 22.652 -31.515 1.00 88.56 143 ILE A O 1
ATOM 1158 N N . GLN A 1 144 ? -7.094 20.861 -30.451 1.00 89.06 144 GLN A N 1
ATOM 1159 C CA . GLN A 1 144 ? -6.278 20.427 -31.593 1.00 89.06 144 GLN A CA 1
ATOM 1160 C C . GLN A 1 144 ? -7.140 19.998 -32.788 1.00 89.06 144 GLN A C 1
ATOM 1162 O O . GLN A 1 144 ? -6.833 20.352 -33.925 1.00 89.06 144 GLN A O 1
ATOM 1167 N N . LEU A 1 145 ? -8.252 19.302 -32.538 1.00 88.50 145 LEU A N 1
ATOM 1168 C CA . LEU A 1 145 ? -9.209 18.931 -33.584 1.00 88.50 145 LEU A CA 1
ATOM 1169 C C . LEU A 1 145 ? -9.879 20.160 -34.207 1.00 88.50 145 LEU A C 1
ATOM 1171 O O . LEU A 1 145 ? -10.016 20.228 -35.427 1.00 88.50 145 LEU A O 1
ATOM 1175 N N . LEU A 1 146 ? -10.247 21.154 -33.394 1.00 87.12 146 LEU A N 1
ATOM 1176 C CA . LEU A 1 146 ? -10.826 22.401 -33.889 1.00 87.12 146 LEU A CA 1
ATOM 1177 C C . LEU A 1 146 ? -9.820 23.181 -34.744 1.00 87.12 146 LEU A C 1
ATOM 1179 O O . LEU A 1 146 ? -10.181 23.697 -35.797 1.00 87.12 146 LEU A O 1
ATOM 1183 N N . LYS A 1 147 ? -8.549 23.222 -34.332 1.00 88.00 147 LYS A N 1
ATOM 1184 C CA . LYS A 1 147 ? -7.480 23.852 -35.110 1.00 88.00 147 LYS A CA 1
ATOM 1185 C C . LYS A 1 147 ? -7.296 23.173 -36.472 1.00 88.00 147 LYS A C 1
ATOM 1187 O O . LYS A 1 147 ? -7.268 23.867 -37.483 1.00 88.00 147 LYS A O 1
ATOM 1192 N N . ALA A 1 148 ? -7.262 21.841 -36.511 1.00 82.69 148 ALA A N 1
ATOM 1193 C CA . ALA A 1 148 ? -7.174 21.086 -37.763 1.00 82.69 148 ALA A CA 1
ATOM 1194 C C . ALA A 1 148 ? -8.403 21.304 -38.672 1.00 82.69 148 ALA A C 1
ATOM 1196 O O . ALA A 1 148 ? -8.269 21.437 -39.889 1.00 82.69 148 ALA A O 1
ATOM 1197 N N . ALA A 1 149 ? -9.604 21.396 -38.092 1.00 81.56 149 ALA A N 1
ATOM 1198 C CA . ALA A 1 149 ? -10.830 21.702 -38.830 1.00 81.56 149 ALA A CA 1
ATOM 1199 C C . ALA A 1 149 ? -10.821 23.126 -39.420 1.00 81.56 149 ALA A C 1
ATOM 1201 O O . ALA A 1 149 ? -11.282 23.341 -40.537 1.00 81.56 149 ALA A O 1
ATOM 1202 N N . VAL A 1 150 ? -10.266 24.105 -38.699 1.00 81.25 150 VAL A N 1
ATOM 1203 C CA . VAL A 1 150 ? -10.114 25.476 -39.207 1.00 81.25 150 VAL A CA 1
ATOM 1204 C C . VAL A 1 150 ? -9.063 25.538 -40.312 1.00 81.25 150 VAL A C 1
ATOM 1206 O O . VAL A 1 150 ? -9.309 26.165 -41.334 1.00 81.25 150 VAL A O 1
ATOM 1209 N N . GLU A 1 151 ? -7.918 24.871 -40.157 1.00 79.56 151 GLU A N 1
ATOM 1210 C CA . GLU A 1 151 ? -6.871 24.843 -41.188 1.00 79.56 151 GLU A CA 1
ATOM 1211 C C . GLU A 1 151 ? -7.365 24.194 -42.489 1.00 79.56 151 GLU A C 1
ATOM 1213 O O . GLU A 1 151 ? -7.120 24.725 -43.571 1.00 79.56 151 GLU A O 1
ATOM 1218 N N . THR A 1 152 ? -8.134 23.105 -42.395 1.00 72.69 152 THR A N 1
ATOM 1219 C CA . THR A 1 152 ? -8.769 22.470 -43.563 1.00 72.69 152 THR A CA 1
ATOM 1220 C C . THR A 1 152 ? -9.844 23.356 -44.193 1.00 72.69 152 THR A C 1
ATOM 1222 O O . THR A 1 152 ? -9.862 23.508 -45.411 1.00 72.69 152 THR A O 1
ATOM 1225 N N . ALA A 1 153 ? -10.686 24.019 -43.394 1.00 70.31 153 ALA A N 1
ATOM 1226 C CA . ALA A 1 153 ? -11.683 24.959 -43.909 1.00 70.31 153 ALA A CA 1
ATOM 1227 C C . ALA A 1 153 ? -11.047 26.185 -44.586 1.00 70.31 153 ALA A C 1
ATOM 1229 O O . ALA A 1 153 ? -11.529 26.630 -45.624 1.00 70.31 153 ALA A O 1
ATOM 1230 N N . VAL A 1 154 ? -9.953 26.719 -44.032 1.00 70.25 154 VAL A N 1
ATOM 1231 C CA . VAL A 1 154 ? -9.180 27.813 -44.640 1.00 70.25 154 VAL A CA 1
ATOM 1232 C C . VAL A 1 154 ? -8.525 27.348 -45.938 1.00 70.25 154 VAL A C 1
ATOM 1234 O O . VAL A 1 154 ? -8.558 28.087 -46.918 1.00 70.25 154 VAL A O 1
ATOM 1237 N N . PHE A 1 155 ? -7.983 26.128 -45.983 1.00 63.56 155 PHE A N 1
ATOM 1238 C CA . PHE A 1 155 ? -7.414 25.559 -47.203 1.00 63.56 155 PHE A CA 1
ATOM 1239 C C . PHE A 1 155 ? -8.458 25.438 -48.325 1.00 63.56 155 PHE A C 1
ATOM 1241 O O . PHE A 1 155 ? -8.195 25.894 -49.434 1.00 63.56 155 PHE A O 1
ATOM 1248 N N . GLU A 1 156 ? -9.655 24.923 -48.024 1.00 63.25 156 GLU A N 1
ATOM 1249 C CA . GLU A 1 156 ? -10.785 24.827 -48.968 1.00 63.25 156 GLU A CA 1
ATOM 1250 C C . GLU A 1 156 ? -11.313 26.204 -49.419 1.00 63.25 156 GLU A C 1
ATOM 1252 O O . GLU A 1 156 ? -11.669 26.407 -50.579 1.00 63.25 156 GLU A O 1
ATOM 1257 N N . LEU A 1 157 ? -11.332 27.198 -48.523 1.00 63.16 157 LEU A N 1
ATOM 1258 C CA . LEU A 1 157 ? -11.719 28.571 -48.869 1.00 63.16 157 LEU A CA 1
ATOM 1259 C C . LEU A 1 157 ? -10.693 29.239 -49.787 1.00 63.16 157 LEU A C 1
ATOM 1261 O O . LEU A 1 157 ? -11.069 29.903 -50.752 1.00 63.16 157 LEU A O 1
ATOM 1265 N N . VAL A 1 158 ? -9.401 29.069 -49.500 1.00 63.69 158 VAL A N 1
ATOM 1266 C CA . VAL A 1 158 ? -8.312 29.642 -50.300 1.00 63.69 158 VAL A CA 1
ATOM 1267 C C . VAL A 1 158 ? -8.233 28.962 -51.667 1.00 63.69 158 VAL A C 1
ATOM 1269 O O . VAL A 1 158 ? -8.119 29.659 -52.676 1.00 63.69 158 VAL A O 1
ATOM 1272 N N . SER A 1 159 ? -8.363 27.633 -51.735 1.00 61.81 159 SER A N 1
ATOM 1273 C CA . SER A 1 159 ? -8.416 26.902 -53.006 1.00 61.81 159 SER A CA 1
ATOM 1274 C C . SER A 1 159 ? -9.653 27.293 -53.825 1.00 61.81 159 SER A C 1
ATOM 1276 O O . SER A 1 159 ? -9.528 27.579 -55.018 1.00 61.81 159 SER A O 1
ATOM 1278 N N . GLY A 1 160 ? -10.821 27.423 -53.186 1.00 61.19 160 GLY A N 1
ATOM 1279 C CA . GLY A 1 160 ? -12.058 27.897 -53.808 1.00 61.19 160 GLY A CA 1
ATOM 1280 C C . GLY A 1 160 ? -11.958 29.328 -54.347 1.00 61.19 160 GLY A C 1
ATOM 1281 O O . GLY A 1 160 ? -12.371 29.590 -55.475 1.00 61.19 160 GLY A O 1
ATOM 1282 N N . LEU A 1 161 ? -11.349 30.252 -53.595 1.00 60.88 161 LEU A N 1
ATOM 1283 C CA . LEU A 1 161 ? -11.092 31.632 -54.032 1.00 60.88 161 LEU A CA 1
ATOM 1284 C C . LEU A 1 161 ? -10.092 31.698 -55.195 1.00 60.88 161 LEU A C 1
ATOM 1286 O O . LEU A 1 161 ? -10.276 32.500 -56.114 1.00 60.88 161 LEU A O 1
ATOM 1290 N N . CYS A 1 162 ? -9.059 30.849 -55.194 1.00 58.31 162 CYS A N 1
ATOM 1291 C CA . CYS A 1 162 ? -8.132 30.712 -56.318 1.00 58.31 162 CYS A CA 1
ATOM 1292 C C . CYS A 1 162 ? -8.850 30.221 -57.583 1.00 58.31 162 CYS A C 1
ATOM 1294 O O . CYS A 1 162 ? -8.689 30.824 -58.643 1.00 58.31 162 CYS A O 1
ATOM 1296 N N . LEU A 1 163 ? -9.697 29.194 -57.469 1.00 60.44 163 LEU A N 1
ATOM 1297 C CA . LEU A 1 163 ? -10.537 28.699 -58.565 1.00 60.44 163 LEU A CA 1
ATOM 1298 C C . LEU A 1 163 ? -11.505 29.770 -59.081 1.00 60.44 163 LEU A C 1
ATOM 1300 O O . LEU A 1 163 ? -11.628 29.952 -60.291 1.00 60.44 163 LEU A O 1
ATOM 1304 N N . PHE A 1 164 ? -12.139 30.525 -58.183 1.00 58.81 164 PHE A N 1
ATOM 1305 C CA . PHE A 1 164 ? -13.067 31.592 -58.554 1.00 58.81 164 PHE A CA 1
ATOM 1306 C C . PHE A 1 164 ? -12.360 32.742 -59.280 1.00 58.81 164 PHE A C 1
ATOM 1308 O O . PHE A 1 164 ? -12.873 33.265 -60.268 1.00 58.81 164 PHE A O 1
ATOM 1315 N N . ARG A 1 165 ? -11.149 33.112 -58.842 1.00 59.66 165 ARG A N 1
ATOM 1316 C CA . ARG A 1 165 ? -10.333 34.137 -59.503 1.00 59.66 165 ARG A CA 1
ATOM 1317 C C . ARG A 1 165 ? -9.819 33.670 -60.864 1.00 59.66 165 ARG A C 1
ATOM 1319 O O . ARG A 1 165 ? -9.862 34.453 -61.808 1.00 59.66 165 ARG A O 1
ATOM 1326 N N . CYS A 1 166 ? -9.413 32.406 -60.993 1.00 57.00 166 CYS A N 1
ATOM 1327 C CA . CYS A 1 166 ? -9.085 31.807 -62.288 1.00 57.00 166 CYS A CA 1
ATOM 1328 C C . CYS A 1 166 ? -10.292 31.828 -63.236 1.00 57.00 166 CYS A C 1
ATOM 1330 O O . CYS A 1 166 ? -10.160 32.269 -64.374 1.00 57.00 166 CYS A O 1
ATOM 1332 N N . LEU A 1 167 ? -11.476 31.427 -62.761 1.00 59.12 167 LEU A N 1
ATOM 1333 C CA . LEU A 1 167 ? -12.704 31.438 -63.558 1.00 59.12 167 LEU A CA 1
ATOM 1334 C C . LEU A 1 167 ? -13.086 32.859 -63.995 1.00 59.12 167 LEU A C 1
ATOM 1336 O O . LEU A 1 167 ? -13.388 33.073 -65.165 1.00 59.12 167 LEU A O 1
ATOM 1340 N N . HIS A 1 168 ? -13.006 33.835 -63.087 1.00 61.91 168 HIS A N 1
ATOM 1341 C CA . HIS A 1 168 ? -13.304 35.234 -63.394 1.00 61.91 168 HIS A CA 1
ATOM 1342 C C . HIS A 1 168 ? -12.345 35.811 -64.449 1.00 61.91 168 HIS A C 1
ATOM 1344 O O . HIS A 1 168 ? -12.772 36.543 -65.343 1.00 61.91 168 HIS A O 1
ATOM 1350 N N . LEU A 1 169 ? -11.052 35.474 -64.375 1.00 58.09 169 LEU A N 1
ATOM 1351 C CA . LEU A 1 169 ? -10.053 35.898 -65.361 1.00 58.09 169 LEU A CA 1
ATOM 1352 C C . LEU A 1 169 ? -10.282 35.255 -66.739 1.00 58.09 169 LEU A C 1
ATOM 1354 O O . LEU A 1 169 ? -10.107 35.931 -67.753 1.00 58.09 169 LEU A O 1
ATOM 1358 N N . VAL A 1 170 ? -10.727 33.994 -66.785 1.00 59.19 170 VAL A N 1
ATOM 1359 C CA . VAL A 1 170 ? -11.138 33.323 -68.032 1.00 59.19 170 VAL A CA 1
ATOM 1360 C C . VAL A 1 170 ? -12.376 34.003 -68.628 1.00 59.19 170 VAL A C 1
ATOM 1362 O O . VAL A 1 170 ? -12.379 34.351 -69.805 1.00 59.19 170 VAL A O 1
ATOM 1365 N N . THR A 1 171 ? -13.416 34.267 -67.827 1.00 63.31 171 THR A N 1
ATOM 1366 C CA . THR A 1 171 ? -14.654 34.908 -68.316 1.00 63.31 171 THR A CA 1
ATOM 1367 C C . THR A 1 171 ? -14.459 36.357 -68.755 1.00 63.31 171 THR A C 1
ATOM 1369 O O . THR A 1 171 ? -15.164 36.824 -69.643 1.00 63.31 171 THR A O 1
ATOM 1372 N N . ALA A 1 172 ? -13.500 37.068 -68.157 1.00 66.25 172 ALA A N 1
ATOM 1373 C CA . ALA A 1 172 ? -13.150 38.435 -68.532 1.00 66.25 172 ALA A CA 1
ATOM 1374 C C . ALA A 1 172 ? -12.212 38.506 -69.757 1.00 66.25 172 ALA A C 1
ATOM 1376 O O . ALA A 1 172 ? -11.819 39.597 -70.155 1.00 66.25 172 ALA A O 1
ATOM 1377 N N . GLY A 1 173 ? -11.849 37.364 -70.357 1.00 58.78 173 GLY A N 1
ATOM 1378 C CA . GLY A 1 173 ? -11.021 37.298 -71.566 1.00 58.78 173 GLY A CA 1
ATOM 1379 C C . GLY A 1 173 ? -9.522 37.520 -71.337 1.00 58.78 173 GLY A C 1
ATOM 1380 O O . GLY A 1 173 ? -8.771 37.600 -72.304 1.00 58.78 173 GLY A O 1
ATOM 1381 N N . HIS A 1 174 ? -9.071 37.590 -70.081 1.00 55.84 174 HIS A N 1
ATOM 1382 C CA . HIS A 1 174 ? -7.658 37.784 -69.720 1.00 55.84 174 HIS A CA 1
ATOM 1383 C C . HIS A 1 174 ? -6.852 36.474 -69.675 1.00 55.84 174 HIS A C 1
ATOM 1385 O O . HIS A 1 174 ? -5.627 36.498 -69.540 1.00 55.84 174 HIS A O 1
ATOM 1391 N N . LEU A 1 175 ? -7.533 35.328 -69.774 1.00 47.69 175 LEU A N 1
ATOM 1392 C CA . LEU A 1 175 ? -6.943 33.996 -69.688 1.00 47.69 175 LEU A CA 1
ATOM 1393 C C . LEU A 1 175 ? -7.524 33.088 -70.781 1.00 47.69 175 LEU A C 1
ATOM 1395 O O . LEU A 1 175 ? -8.730 32.853 -70.818 1.00 47.69 175 LEU A O 1
ATOM 1399 N N . VAL A 1 176 ? -6.663 32.562 -71.659 1.00 54.00 176 VAL A N 1
ATOM 1400 C CA . VAL A 1 176 ? -7.032 31.583 -72.701 1.00 54.00 176 VAL A CA 1
ATOM 1401 C C . VAL A 1 176 ? -6.498 30.210 -72.297 1.00 54.00 176 VAL A C 1
ATOM 1403 O O . VAL A 1 176 ? -5.339 30.083 -71.892 1.00 54.00 176 VAL A O 1
ATOM 1406 N N . THR A 1 177 ? -7.342 29.182 -72.402 1.00 51.41 177 THR A N 1
ATOM 1407 C CA . THR A 1 177 ? -6.989 27.796 -72.060 1.00 51.41 177 THR A CA 1
ATOM 1408 C C . THR A 1 177 ? -6.929 26.932 -73.323 1.00 51.41 177 THR A C 1
ATOM 1410 O O . THR A 1 177 ? -7.808 27.007 -74.178 1.00 51.41 177 THR A O 1
ATOM 1413 N N . ASN A 1 178 ? -5.870 26.131 -73.454 1.00 46.50 178 ASN A N 1
ATOM 1414 C CA . ASN A 1 178 ? -5.781 24.968 -74.348 1.00 46.50 178 ASN A CA 1
ATOM 1415 C C . ASN A 1 178 ? -5.483 23.754 -73.448 1.00 46.50 178 ASN A C 1
ATOM 1417 O O . ASN A 1 178 ? -4.919 23.963 -72.374 1.00 46.50 178 ASN A O 1
ATOM 1421 N N . GLU A 1 179 ? -5.856 22.537 -73.861 1.00 47.50 179 GLU A N 1
ATOM 1422 C CA . GLU A 1 179 ? -6.000 21.266 -73.113 1.00 47.50 179 GLU A CA 1
ATOM 1423 C C . GLU A 1 179 ? -4.821 20.831 -72.213 1.00 47.50 179 GLU A C 1
ATOM 1425 O O . GLU A 1 179 ? -4.841 19.749 -71.630 1.00 47.50 179 GLU A O 1
ATOM 1430 N N . SER A 1 180 ? -3.775 21.639 -72.043 1.00 47.47 180 SER A N 1
ATOM 1431 C CA . SER A 1 180 ? -2.723 21.389 -71.058 1.00 47.47 180 SER A CA 1
ATOM 1432 C C . SER A 1 180 ? -2.091 22.631 -70.402 1.00 47.47 180 SER A C 1
ATOM 1434 O O . SER A 1 180 ? -1.235 22.434 -69.544 1.00 47.47 180 SER A O 1
ATOM 1436 N N . ARG A 1 181 ? -2.435 23.889 -70.761 1.00 44.50 181 ARG A N 1
ATOM 1437 C CA . ARG A 1 181 ? -1.803 25.108 -70.185 1.00 44.50 181 ARG A CA 1
ATOM 1438 C C . ARG A 1 181 ? -2.702 26.356 -70.190 1.00 44.50 181 ARG A C 1
ATOM 1440 O O . ARG A 1 181 ? -3.422 26.614 -71.154 1.00 44.50 181 ARG A O 1
ATOM 1447 N N . CYS A 1 182 ? -2.583 27.160 -69.128 1.00 43.75 182 CYS A N 1
ATOM 1448 C CA . CYS A 1 182 ? -3.241 28.459 -68.947 1.00 43.75 182 CYS A CA 1
ATOM 1449 C C . CYS A 1 182 ? -2.234 29.610 -69.147 1.00 43.75 182 CYS A C 1
ATOM 1451 O O . CYS A 1 182 ? -1.164 29.585 -68.540 1.00 43.75 182 CYS A O 1
ATOM 1453 N N . TYR A 1 183 ? -2.578 30.623 -69.952 1.00 46.31 183 TYR A N 1
ATOM 1454 C CA . TYR A 1 183 ? -1.741 31.810 -70.205 1.00 46.31 183 TYR A CA 1
ATOM 1455 C C . TYR A 1 183 ? -2.439 33.079 -69.695 1.00 46.31 183 TYR A C 1
ATOM 1457 O O . TYR A 1 183 ? -3.609 33.284 -70.013 1.00 46.31 183 TYR A O 1
ATOM 1465 N N . ILE A 1 184 ? -1.737 33.923 -68.928 1.00 48.09 184 ILE A N 1
ATOM 1466 C CA . ILE A 1 184 ? -2.215 35.247 -68.484 1.00 48.09 184 ILE A CA 1
ATOM 1467 C C . ILE A 1 184 ? -1.595 36.304 -69.403 1.00 48.09 184 ILE A C 1
ATOM 1469 O O . ILE A 1 184 ? -0.371 36.379 -69.490 1.00 48.09 184 ILE A O 1
ATOM 1473 N N . TYR A 1 185 ? -2.417 37.112 -70.076 1.00 45.75 185 TYR A N 1
ATOM 1474 C CA . TYR A 1 185 ? -1.939 38.310 -70.772 1.00 45.75 185 TYR A CA 1
ATOM 1475 C C . TYR A 1 185 ? -1.956 39.487 -69.796 1.00 45.75 185 TYR A C 1
ATOM 1477 O O . TYR A 1 185 ? -2.989 40.119 -69.594 1.00 45.75 185 TYR A O 1
ATOM 1485 N N . ASP A 1 186 ? -0.808 39.757 -69.183 1.00 44.16 186 ASP A N 1
ATOM 1486 C CA . ASP A 1 186 ? -0.510 41.049 -68.571 1.00 44.16 186 ASP A CA 1
ATOM 1487 C C . ASP A 1 186 ? 0.878 41.459 -69.067 1.00 44.16 186 ASP A C 1
ATOM 1489 O O . ASP A 1 186 ? 1.820 40.662 -69.011 1.00 44.16 186 ASP A O 1
ATOM 1493 N N . ASP A 1 187 ? 1.000 42.675 -69.594 1.00 46.56 187 ASP A N 1
ATOM 1494 C CA . ASP A 1 187 ? 2.107 43.138 -70.446 1.00 46.56 187 ASP A CA 1
ATOM 1495 C C . ASP A 1 187 ? 3.507 43.166 -69.791 1.00 46.56 187 ASP A C 1
ATOM 1497 O O . ASP A 1 187 ? 4.420 43.736 -70.377 1.00 46.56 187 ASP A O 1
ATOM 1501 N N . ASN A 1 188 ? 3.739 42.573 -68.607 1.00 44.81 188 ASN A N 1
ATOM 1502 C CA . ASN A 1 188 ? 5.067 42.563 -67.967 1.00 44.81 188 ASN A CA 1
ATOM 1503 C C . ASN A 1 188 ? 5.352 41.479 -66.894 1.00 44.81 188 ASN A C 1
ATOM 1505 O O . ASN A 1 188 ? 6.188 41.716 -66.021 1.00 44.81 188 ASN A O 1
ATOM 1509 N N . ALA A 1 189 ? 4.758 40.276 -66.920 1.00 41.47 189 ALA A N 1
ATOM 1510 C CA . ALA A 1 189 ? 5.259 39.179 -66.064 1.00 41.47 189 ALA A CA 1
ATOM 1511 C C . ALA A 1 189 ? 4.869 37.766 -66.539 1.00 41.47 189 ALA A C 1
ATOM 1513 O O . ALA A 1 189 ? 3.700 37.393 -66.528 1.00 41.47 189 ALA A O 1
ATOM 1514 N N . TYR A 1 190 ? 5.865 36.933 -66.866 1.00 36.31 190 TYR A N 1
ATOM 1515 C CA . TYR A 1 190 ? 5.684 35.490 -67.058 1.00 36.31 190 TYR A CA 1
ATOM 1516 C C . TYR A 1 190 ? 5.721 34.770 -65.701 1.00 36.31 190 TYR A C 1
ATOM 1518 O O . TYR A 1 190 ? 6.780 34.677 -65.085 1.00 36.31 190 TYR A O 1
ATOM 1526 N N . CYS A 1 191 ? 4.599 34.193 -65.269 1.00 35.75 191 CYS A N 1
ATOM 1527 C CA . CYS A 1 191 ? 4.572 33.182 -64.207 1.00 35.75 191 CYS A CA 1
ATOM 1528 C C . CYS A 1 191 ? 4.024 31.870 -64.778 1.00 35.75 191 CYS A C 1
ATOM 1530 O O . CYS A 1 191 ? 2.841 31.789 -65.102 1.00 35.75 191 CYS A O 1
ATOM 1532 N N . SER A 1 192 ? 4.865 30.835 -64.898 1.00 33.91 192 SER A N 1
ATOM 1533 C CA . SER A 1 192 ? 4.388 29.474 -65.170 1.00 33.91 192 SER A CA 1
ATOM 1534 C C . SER A 1 192 ? 4.048 28.774 -63.856 1.00 33.91 192 SER A C 1
ATOM 1536 O O . SER A 1 192 ? 4.919 28.649 -62.995 1.00 33.91 192 SER A O 1
ATOM 1538 N N . PHE A 1 193 ? 2.827 28.264 -63.723 1.00 38.38 193 PHE A N 1
ATOM 1539 C CA . PHE A 1 193 ? 2.529 27.202 -62.763 1.00 38.38 193 PHE A CA 1
ATOM 1540 C C . PHE A 1 193 ? 2.728 25.856 -63.470 1.00 38.38 193 PHE A C 1
ATOM 1542 O O . PHE A 1 193 ? 2.157 25.642 -64.541 1.00 38.38 193 PHE A O 1
ATOM 1549 N N . ASN A 1 194 ? 3.587 25.005 -62.900 1.00 31.55 194 ASN A N 1
ATOM 1550 C CA . ASN A 1 194 ? 3.665 23.579 -63.231 1.00 31.55 194 ASN A CA 1
ATOM 1551 C C . ASN A 1 194 ? 2.589 22.817 -62.461 1.00 31.55 194 ASN A C 1
ATOM 1553 O O . ASN A 1 194 ? 2.342 23.205 -61.295 1.00 31.55 194 ASN A O 1
#

Secondary structure (DSSP, 8-state):
-HHHHHHHHSHHHHTS--HHHHHHHTTTPEEEEEPTT-TTT-HHHHHHHHHHTTSPP-S-HHHHHHHHHHHHHTS-HHHHHHHHHHHHHHHHHHHHHHHHH-SS--S----SS-EEEEE----HHHHHHHHHHHHHHHHHHHHHHHHHHHHHHHHHHHHHHHHHHHHHHHHTTSEEEETTEEEE--TT------

pLDDT: mean 70.91, std 17.39, range [29.83, 94.38]

Sequence (194 aa):
CCCRRMLYNEPDFVNVKSLLEIACEARGFRAIFFPKFHCELNFIEQCLVLSFRKSQARASEADLERNVLATLESIPLGVIRRFSTRSLRFMDAYRKLQAKASMGSREHGLQSNIEVIVSFRTPPWYLMLNILLLVILLLLVAIQLLKAAVETAVFELVSGLCLFRCLHLVTAGHLVTNESRCYIYDDNAYCSFN

Radius of gyration: 37.28 Å; chains: 1; bounding box: 44×62×107 Å

Foldseek 3Di:
DVVVVVVCPPPVNVVDDDPVQVVLVVVVWGKDWDAPPPVLLVLVSVLVVVLVVPDDDDDDPVVVVVSSVVSVVVRDPVSSVVSNVRSVVVVVVVVVVVVVVPVDDPDDDGPDDTDIDTDDPPPPVVVVVVVVVVVVVVVVVVVVVVVVVVVVVVVVVVVVVVVVVVVVCVVVVQWDDDPPDIDGDDPDDDDDDD